Protein AF-0000000077538159 (afdb_homodimer)

Secondary structure (DSSP, 8-state):
-----B-EEEEEETTTTEEEEEEE-TTSBEEEEE-S-S-GGG-PPPEEEE-EETTEE-B--TTS--EEEEEEE-TTT-SEEEEEEEE-SSSSBEEEEEEETTS-EEE-HHHHTS--B--TTB-EEEEEEEEEESS-SSSPEEEEEEEEEEEEETTEEEEEEEETTSSS---EEE--TT-/-----B-EEEEEETTTTEEEEEEE-TTSBEEEEE-S-S-GGG-PPPEEEE-EETTEE-B--TTS--EEEEEEE-TTT-SEEEEEEEE-SSSSBEEEEEEETTS-EEE-HHHHTS--B--TTB-EEEEEEEEEESS-SSSPEEEEEEEEEEEEETTEEEEEEEETTSSS---EEE--TT-

pLDDT: mean 93.85, std 8.18, range [36.09, 98.94]

Foldseek 3Di:
DPQQDWEWEWEAAPPQQKIKIWTQDSQQWIKIWMFNHVDCVVVTGTDIDAADDPNHTAGAARLASYKEKYWDQQPPPRWIKIKMWGAHHPAQFIWIWIDTHPDHIDGPVVRRVDGHGADSPKHKYKYKDWDFDDDDPVDTDTWIKIKMWIHNDPPFIKIWMFTSPDPDTDIDIDTRPVD/DPQQDWEWEWEAADPQQKIKIWTQDSQQWIKIWMFNHVDCVVVTGTDIGAADDPNHTAGAARLASYKEKYWDQQPPPRWIKIKMWGAHHPAQFIWIWIDTHPDHIDGPVVRRVDGHGADSPKHKYKYKDWDFDDDDPVDTDTWIKIKMWIHNDPPFIKIWMFTSPDPDTDIDIDTRPVD

Sequence (358 aa):
MTDTLQDVTAVVTEVSNQDIVFHVTRDFKISYWSSKTSDETQGEQYNSENLKINGNPVIVNSKLPILAAVAYKNPNTKEDEVRVYYVGEKSLTLREIRRTGKGKWYDGQVFNQQSYDIAENSGLTANVVAVNKGSCEDNPRKEWQLKVYYQRKADILNVVYNVLNQSGENWSTRYGVNEMTDTLQDVTAVVTEVSNQDIVFHVTRDFKISYWSSKTSDETQGEQYNSENLKINGNPVIVNSKLPILAAVAYKNPNTKEDEVRVYYVGEKSLTLREIRRTGKGKWYDGQVFNQQSYDIAENSGLTANVVAVNKGSCEDNPRKEWQLKVYYQRKADILNVVYNVLNQSGENWSTRYGVNE

Organism: Fusarium solani (NCBI:txid169388)

Solvent-accessible surface area (backbone atoms only — not comparable to full-atom values): 18682 Å² total; per-residue (Å²): 125,84,67,62,58,26,25,38,30,58,36,53,32,68,72,75,35,24,32,37,38,36,30,32,42,91,84,31,29,43,29,32,34,31,35,80,49,59,51,69,91,72,67,66,55,27,45,78,46,74,44,41,47,93,83,35,75,43,55,36,11,82,83,45,46,49,47,23,41,38,43,39,59,35,87,86,80,66,36,26,35,36,41,38,37,33,26,31,52,88,42,61,28,49,35,40,35,32,28,53,58,92,56,68,48,41,72,30,62,75,65,48,72,47,85,49,62,44,31,78,26,43,25,46,25,43,46,73,43,79,28,81,36,78,86,49,84,90,66,49,46,76,40,40,35,39,37,39,39,35,18,64,40,90,97,32,44,27,39,38,34,31,53,66,80,46,87,66,90,61,77,45,78,44,76,42,35,60,105,126,83,68,61,58,27,25,34,32,60,36,53,31,67,73,74,36,24,31,38,38,36,31,29,43,92,84,31,29,41,28,33,34,33,35,80,49,58,49,70,90,72,66,67,56,26,46,80,46,73,44,42,47,93,85,35,74,42,52,37,12,81,83,46,46,48,47,23,41,40,44,40,61,35,88,84,80,65,36,28,34,37,40,38,37,35,26,32,52,89,42,62,29,49,36,38,36,30,28,53,58,90,55,68,47,41,73,29,60,73,66,49,72,46,86,48,59,44,31,80,25,44,24,45,26,42,45,73,44,79,29,80,35,77,87,49,84,88,66,47,47,75,41,39,36,39,38,38,39,37,18,62,42,90,96,33,42,27,40,38,33,30,54,66,78,45,86,66,89,60,77,45,76,44,74,43,36,58,106

Structure (mmCIF, N/CA/C/O backbone):
data_AF-0000000077538159-model_v1
#
loop_
_entity.id
_entity.type
_entity.pdbx_description
1 polymer 'Fucose-specific lectin'
#
loop_
_atom_site.group_PDB
_atom_site.id
_atom_site.type_symbol
_atom_site.label_atom_id
_atom_site.label_alt_id
_atom_site.label_comp_id
_atom_site.label_asym_id
_atom_site.label_entity_id
_atom_site.label_seq_id
_atom_site.pdbx_PDB_ins_code
_atom_site.Cartn_x
_atom_site.Cartn_y
_atom_site.Cartn_z
_atom_site.occupancy
_atom_site.B_iso_or_equiv
_atom_site.auth_seq_id
_atom_site.auth_comp_id
_atom_site.auth_asym_id
_atom_site.auth_atom_id
_atom_site.pdbx_PDB_model_num
ATOM 1 N N . MET A 1 1 ? 9.383 -26.469 -6.133 1 36.09 1 MET A N 1
ATOM 2 C CA . MET A 1 1 ? 8.156 -25.969 -5.523 1 36.09 1 MET A CA 1
ATOM 3 C C . MET A 1 1 ? 8.094 -24.453 -5.609 1 36.09 1 MET A C 1
ATOM 5 O O . MET A 1 1 ? 9.07 -23.766 -5.312 1 36.09 1 MET A O 1
ATOM 9 N N . THR A 1 2 ? 7.367 -23.844 -6.469 1 48.94 2 THR A N 1
ATOM 10 C CA . THR A 1 2 ? 7.367 -22.406 -6.734 1 48.94 2 THR A CA 1
ATOM 11 C C . THR A 1 2 ? 7.18 -21.609 -5.445 1 48.94 2 THR A C 1
ATOM 13 O O . THR A 1 2 ? 6.289 -21.922 -4.648 1 48.94 2 THR A O 1
ATOM 16 N N . ASP A 1 3 ? 8.242 -21.047 -4.91 1 73.38 3 ASP A N 1
ATOM 17 C CA . ASP A 1 3 ? 8.258 -20.375 -3.611 1 73.38 3 ASP A CA 1
ATOM 18 C C . ASP A 1 3 ? 7.074 -19.422 -3.465 1 73.38 3 ASP A C 1
ATOM 20 O O . ASP A 1 3 ? 6.738 -18.688 -4.395 1 73.38 3 ASP A O 1
ATOM 24 N N . THR A 1 4 ? 6.191 -19.766 -2.539 1 83.38 4 THR A N 1
ATOM 25 C CA . THR A 1 4 ? 5.008 -19.016 -2.133 1 83.38 4 THR A CA 1
ATOM 26 C C . THR A 1 4 ? 5.336 -17.531 -1.984 1 83.38 4 THR A C 1
ATOM 28 O O . THR A 1 4 ? 6.34 -17.172 -1.365 1 83.38 4 THR A O 1
ATOM 31 N N . LEU A 1 5 ? 4.523 -16.75 -2.713 1 90.56 5 LEU A N 1
ATOM 32 C CA . LEU A 1 5 ? 4.676 -15.312 -2.549 1 90.56 5 LEU A CA 1
ATOM 33 C C . LEU A 1 5 ? 4.547 -14.914 -1.081 1 90.56 5 LEU A C 1
ATOM 35 O O . LEU A 1 5 ? 3.594 -15.32 -0.407 1 90.56 5 LEU A O 1
ATOM 39 N N . GLN A 1 6 ? 5.527 -14.211 -0.57 1 94.81 6 GLN A N 1
ATOM 40 C CA . GLN A 1 6 ? 5.449 -13.586 0.745 1 94.81 6 GLN A CA 1
ATOM 41 C C . GLN A 1 6 ? 5.09 -12.102 0.63 1 94.81 6 GLN A C 1
ATOM 43 O O . GLN A 1 6 ? 5.938 -11.234 0.84 1 94.81 6 GLN A O 1
ATOM 48 N N . ASP A 1 7 ? 3.84 -11.859 0.375 1 98 7 ASP A N 1
ATOM 49 C CA . ASP A 1 7 ? 3.352 -10.492 0.199 1 98 7 ASP A CA 1
ATOM 50 C C . ASP A 1 7 ? 3.627 -9.648 1.44 1 98 7 ASP A C 1
ATOM 52 O O . ASP A 1 7 ? 3.689 -10.172 2.555 1 98 7 ASP A O 1
ATOM 56 N N . VAL A 1 8 ? 3.838 -8.32 1.215 1 98.56 8 VAL A N 1
ATOM 57 C CA . VAL A 1 8 ? 4.078 -7.406 2.324 1 98.56 8 VAL A CA 1
ATOM 58 C C . VAL A 1 8 ? 3.254 -6.133 2.129 1 98.56 8 VAL A C 1
ATOM 60 O O . VAL A 1 8 ? 2.982 -5.73 0.995 1 98.56 8 VAL A O 1
ATOM 63 N N . THR A 1 9 ? 2.877 -5.539 3.193 1 98.69 9 THR A N 1
ATOM 64 C CA . THR A 1 9 ? 2.285 -4.207 3.232 1 98.69 9 THR A CA 1
ATOM 65 C C . THR A 1 9 ? 2.689 -3.473 4.508 1 98.69 9 THR A C 1
ATOM 67 O O . THR A 1 9 ? 2.791 -4.082 5.574 1 98.69 9 THR A O 1
ATOM 70 N N . ALA A 1 10 ? 2.936 -2.201 4.363 1 98.5 10 ALA A N 1
ATOM 71 C CA . ALA A 1 10 ? 3.439 -1.428 5.496 1 98.5 10 ALA A CA 1
ATOM 72 C C . ALA A 1 10 ? 2.48 -0.296 5.859 1 98.5 10 ALA A C 1
ATOM 74 O O . ALA A 1 10 ? 1.902 0.341 4.973 1 98.5 10 ALA A O 1
ATOM 75 N N . VAL A 1 11 ? 2.398 -0.047 7.121 1 98.12 11 VAL A N 1
ATOM 76 C CA . VAL A 1 11 ? 1.656 1.104 7.621 1 98.12 11 VAL A CA 1
ATOM 77 C C . VAL A 1 11 ? 2.469 1.811 8.703 1 98.12 11 VAL A C 1
ATOM 79 O O . VAL A 1 11 ? 3.422 1.242 9.242 1 98.12 11 VAL A O 1
ATOM 82 N N . VAL A 1 12 ? 2.094 3.023 8.969 1 96.19 12 VAL A N 1
ATOM 83 C CA . VAL A 1 12 ? 2.643 3.777 10.086 1 96.19 12 VAL A CA 1
ATOM 84 C C . VAL A 1 12 ? 1.511 4.246 11 1 96.19 12 VAL A C 1
ATOM 86 O O . VAL A 1 12 ? 0.532 4.832 10.531 1 96.19 12 VAL A O 1
ATOM 89 N N . THR A 1 13 ? 1.613 3.936 12.266 1 95.38 13 THR A N 1
ATOM 90 C CA . THR A 1 13 ? 0.63 4.414 13.234 1 95.38 13 THR A CA 1
ATOM 91 C C . THR A 1 13 ? 0.938 5.848 13.656 1 95.38 13 THR A C 1
ATOM 93 O O . THR A 1 13 ? 2.043 6.141 14.109 1 95.38 13 THR A O 1
ATOM 96 N N . GLU A 1 14 ? 0 6.68 13.555 1 90.69 14 GLU A N 1
ATOM 97 C CA . GLU A 1 14 ? 0.216 8.109 13.758 1 90.69 14 GLU A CA 1
ATOM 98 C C . GLU A 1 14 ? 0.491 8.422 15.227 1 90.69 14 GLU A C 1
ATOM 100 O O . GLU A 1 14 ? 1.348 9.258 15.539 1 90.69 14 GLU A O 1
ATOM 105 N N . VAL A 1 15 ? -0.266 7.793 16.031 1 91.12 15 VAL A N 1
ATOM 106 C CA . VAL A 1 15 ? -0.195 8.117 17.453 1 91.12 15 VAL A CA 1
ATOM 107 C C . VAL A 1 15 ? 1.047 7.477 18.062 1 91.12 15 VAL A C 1
ATOM 109 O O . VAL A 1 15 ? 1.854 8.164 18.703 1 91.12 15 VAL A O 1
ATOM 112 N N . SER A 1 16 ? 1.283 6.262 17.844 1 91.75 16 SER A N 1
ATOM 113 C CA . SER A 1 16 ? 2.402 5.535 18.422 1 91.75 16 SER A CA 1
ATOM 114 C C . SER A 1 16 ? 3.676 5.723 17.609 1 91.75 16 SER A C 1
ATOM 116 O O . SER A 1 16 ? 4.77 5.387 18.062 1 91.75 16 SER A O 1
ATOM 118 N N . ASN A 1 17 ? 3.531 6.266 16.422 1 90.19 17 ASN A N 1
ATOM 119 C CA . ASN A 1 17 ? 4.66 6.496 15.523 1 90.19 17 ASN A CA 1
ATOM 120 C C . ASN A 1 17 ? 5.484 5.227 15.328 1 90.19 17 ASN A C 1
ATOM 122 O O . ASN A 1 17 ? 6.707 5.246 15.484 1 90.19 17 ASN A O 1
ATOM 126 N N . GLN A 1 18 ? 4.824 4.188 15.031 1 93.19 18 GLN A N 1
ATOM 127 C CA . GLN A 1 18 ? 5.395 2.865 14.797 1 93.19 18 GLN A CA 1
ATOM 128 C C . GLN A 1 18 ? 5.16 2.414 13.359 1 93.19 18 GLN A C 1
ATOM 130 O O . GLN A 1 18 ? 4.074 2.613 12.812 1 93.19 18 GLN A O 1
ATOM 135 N N . ASP A 1 19 ? 6.277 1.87 12.766 1 96.31 19 ASP A N 1
ATOM 136 C CA . ASP A 1 19 ? 6.082 1.15 11.508 1 96.31 19 ASP A CA 1
ATOM 137 C C . ASP A 1 19 ? 5.617 -0.282 11.766 1 96.31 19 ASP A C 1
ATOM 139 O O . ASP A 1 19 ? 6.156 -0.969 12.633 1 96.31 19 ASP A O 1
ATOM 143 N N . ILE A 1 20 ? 4.676 -0.728 11.07 1 98.06 20 ILE A N 1
ATOM 144 C CA . ILE A 1 20 ? 4.25 -2.123 11.047 1 98.06 20 ILE A CA 1
ATOM 145 C C . ILE A 1 20 ? 4.277 -2.648 9.609 1 98.06 20 ILE A C 1
ATOM 147 O O . ILE A 1 20 ? 3.662 -2.062 8.719 1 98.06 20 ILE A O 1
ATOM 151 N N . VAL A 1 21 ? 5.039 -3.664 9.391 1 98.62 21 VAL A N 1
ATOM 152 C CA . VAL A 1 21 ? 5.102 -4.328 8.094 1 98.62 21 VAL A CA 1
ATOM 153 C C . VAL A 1 21 ? 4.48 -5.719 8.195 1 98.62 21 VAL A C 1
ATOM 155 O O . VAL A 1 21 ? 5.086 -6.637 8.75 1 98.62 21 VAL A O 1
ATOM 158 N N . PHE A 1 22 ? 3.307 -5.887 7.652 1 98.81 22 PHE A N 1
ATOM 159 C CA . PHE A 1 22 ? 2.629 -7.176 7.625 1 98.81 22 PHE A CA 1
ATOM 160 C C . PHE A 1 22 ? 3.158 -8.047 6.492 1 98.81 22 PHE A C 1
ATOM 162 O O . PHE A 1 22 ? 3.51 -7.535 5.426 1 98.81 22 PHE A O 1
ATOM 169 N N . HIS A 1 23 ? 3.217 -9.32 6.73 1 98.44 23 HIS A N 1
ATOM 170 C CA . HIS A 1 23 ? 3.662 -10.219 5.668 1 98.44 23 HIS A CA 1
ATOM 171 C C . HIS A 1 23 ? 2.992 -11.586 5.789 1 98.44 23 HIS A C 1
ATOM 173 O O . HIS A 1 23 ? 2.52 -11.961 6.863 1 98.44 23 HIS A O 1
ATOM 179 N N . VAL A 1 24 ? 2.881 -12.273 4.691 1 98.25 24 VAL A N 1
ATOM 180 C CA . VAL A 1 24 ? 2.428 -13.664 4.645 1 98.25 24 VAL A CA 1
ATOM 181 C C . VAL A 1 24 ? 3.625 -14.602 4.781 1 98.25 24 VAL A C 1
ATOM 183 O O . VAL A 1 24 ? 4.59 -14.5 4.016 1 98.25 24 VAL A O 1
ATOM 186 N N . THR A 1 25 ? 3.553 -15.461 5.734 1 96.5 25 THR A N 1
ATOM 187 C CA . THR A 1 25 ? 4.641 -16.406 5.953 1 96.5 25 THR A CA 1
ATOM 188 C C . THR A 1 25 ? 4.555 -17.562 4.961 1 96.5 25 THR A C 1
ATOM 190 O O . THR A 1 25 ? 3.584 -17.672 4.203 1 96.5 25 THR A O 1
ATOM 193 N N . ARG A 1 26 ? 5.52 -18.422 4.926 1 93.69 26 ARG A N 1
ATOM 194 C CA . ARG A 1 26 ? 5.578 -19.562 4.02 1 93.69 26 ARG A CA 1
ATOM 195 C C . ARG A 1 26 ? 4.422 -20.516 4.27 1 93.69 26 ARG A C 1
ATOM 197 O O . ARG A 1 26 ? 3.994 -21.234 3.361 1 93.69 26 ARG A O 1
ATOM 204 N N . ASP A 1 27 ? 3.996 -20.531 5.488 1 95.12 27 ASP A N 1
ATOM 205 C CA . ASP A 1 27 ? 2.893 -21.406 5.855 1 95.12 27 ASP A CA 1
ATOM 206 C C . ASP A 1 27 ? 1.555 -20.688 5.773 1 95.12 27 ASP A C 1
ATOM 208 O O . ASP A 1 27 ? 0.587 -21.078 6.43 1 95.12 27 ASP A O 1
ATOM 212 N N . PHE A 1 28 ? 1.493 -19.562 5.074 1 97.25 28 PHE A N 1
ATOM 213 C CA . PHE A 1 28 ? 0.291 -18.828 4.707 1 97.25 28 PHE A CA 1
ATOM 214 C C . PHE A 1 28 ? -0.351 -18.188 5.938 1 97.25 28 PHE A C 1
ATOM 216 O O . PHE A 1 28 ? -1.574 -18.047 6 1 97.25 28 PHE A O 1
ATOM 223 N N . LYS A 1 29 ? 0.471 -17.859 6.898 1 98.06 29 LYS A N 1
ATOM 224 C CA . LYS A 1 29 ? -0.001 -17.109 8.055 1 98.06 29 LYS A CA 1
ATOM 225 C C . LYS A 1 29 ? 0.318 -15.625 7.906 1 98.06 29 LYS A C 1
ATOM 227 O O . LYS A 1 29 ? 1.271 -15.258 7.219 1 98.06 29 LYS A O 1
ATOM 232 N N . ILE A 1 30 ? -0.538 -14.805 8.516 1 98.69 30 ILE A N 1
ATOM 233 C CA . ILE A 1 30 ? -0.199 -13.391 8.602 1 98.69 30 ILE A CA 1
ATOM 234 C C . ILE A 1 30 ? 0.7 -13.148 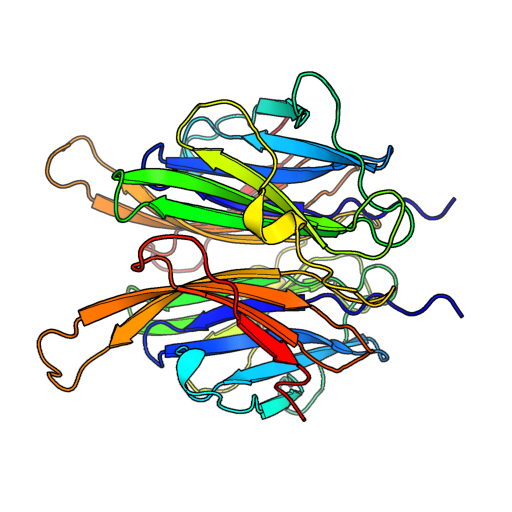9.812 1 98.69 30 ILE A C 1
ATOM 236 O O . ILE A 1 30 ? 0.389 -13.586 10.922 1 98.69 30 ILE A O 1
ATOM 240 N N . SER A 1 31 ? 1.784 -12.555 9.617 1 98.44 31 SER A N 1
ATOM 241 C CA . SER A 1 31 ? 2.697 -12.047 10.633 1 98.44 31 SER A CA 1
ATOM 242 C C . SER A 1 31 ? 3.059 -10.586 10.375 1 98.44 31 SER A C 1
ATOM 244 O O . SER A 1 31 ? 2.648 -10.008 9.367 1 98.44 31 SER A O 1
ATOM 246 N N . TYR A 1 32 ? 3.699 -9.984 11.398 1 98.38 32 TYR A N 1
ATOM 247 C CA . TYR A 1 32 ? 4.141 -8.617 11.148 1 98.38 32 TYR A CA 1
ATOM 248 C C . TYR A 1 32 ? 5.434 -8.32 11.891 1 98.38 32 TYR A C 1
ATOM 250 O O . TYR A 1 32 ? 5.742 -8.961 12.898 1 98.38 32 TYR A O 1
ATOM 258 N N . TRP A 1 33 ? 6.195 -7.461 11.289 1 98.12 33 TRP A N 1
ATOM 259 C CA . TRP A 1 33 ? 7.363 -6.824 11.891 1 98.12 33 TRP A CA 1
ATOM 260 C C . TRP A 1 33 ? 7.043 -5.395 12.32 1 98.12 33 TRP A C 1
ATOM 262 O O . TRP A 1 33 ? 6.398 -4.648 11.578 1 98.12 33 TRP A O 1
ATOM 272 N N . SER A 1 34 ? 7.395 -5.047 13.484 1 96.88 34 SER A N 1
ATOM 273 C CA . SER A 1 34 ? 7.074 -3.705 13.961 1 96.88 34 SER A CA 1
ATOM 274 C C . SER A 1 34 ? 8.297 -3.027 14.57 1 96.88 34 SER A C 1
ATOM 276 O O . SER A 1 34 ? 9.102 -3.676 15.242 1 96.88 34 SER A O 1
ATOM 278 N N . SER A 1 35 ? 8.422 -1.771 14.273 1 95.5 35 SER A N 1
ATOM 279 C CA . SER A 1 35 ? 9.516 -0.974 14.82 1 95.5 35 SER A CA 1
ATOM 280 C C . SER A 1 35 ? 9.109 -0.325 16.141 1 95.5 35 SER A C 1
ATOM 282 O O . SER A 1 35 ? 7.922 -0.266 16.469 1 95.5 35 SER A O 1
ATOM 284 N N . LYS A 1 36 ? 10.117 0.158 16.906 1 92.19 36 LYS A N 1
ATOM 285 C CA . LYS A 1 36 ? 9.852 0.94 18.109 1 92.19 36 LYS A CA 1
ATOM 286 C C . LYS A 1 36 ? 9.57 2.4 17.766 1 92.19 36 LYS A C 1
ATOM 288 O O . LYS A 1 36 ? 8.844 3.088 18.484 1 92.19 36 LYS A O 1
ATOM 293 N N . THR A 1 37 ? 10.18 2.889 16.688 1 92.44 37 THR A N 1
ATOM 294 C CA . THR A 1 37 ? 10 4.234 16.156 1 92.44 37 THR A CA 1
ATOM 295 C C . THR A 1 37 ? 9.953 4.215 14.625 1 92.44 37 THR A C 1
ATOM 297 O O . THR A 1 37 ? 10.57 3.359 13.992 1 92.44 37 THR A O 1
ATOM 300 N N . SER A 1 38 ? 9.258 5.191 14.07 1 93.06 38 SER A N 1
ATOM 301 C CA . SER A 1 38 ? 9.18 5.25 12.609 1 93.06 38 SER A CA 1
ATOM 302 C C . SER A 1 38 ? 10.414 5.914 12.016 1 93.06 38 SER A C 1
ATOM 304 O O . SER A 1 38 ? 10.586 5.945 10.797 1 93.06 38 SER A O 1
ATOM 306 N N . ASP A 1 39 ? 11.312 6.406 12.852 1 93.56 39 ASP A N 1
ATOM 307 C CA . ASP A 1 39 ? 12.547 7.035 12.398 1 93.56 39 ASP A CA 1
ATOM 308 C C . ASP A 1 39 ? 13.594 5.984 12.031 1 93.56 39 ASP A C 1
ATOM 310 O O . ASP A 1 39 ? 14.281 5.461 12.906 1 93.56 39 ASP A O 1
ATOM 314 N N . GLU A 1 40 ? 13.766 5.801 10.75 1 94.88 40 GLU A N 1
ATOM 315 C CA . GLU A 1 40 ? 14.68 4.762 10.281 1 94.88 40 GLU A CA 1
ATOM 316 C C . GLU A 1 40 ? 16.125 5.113 10.609 1 94.88 40 GLU A C 1
ATOM 318 O O . GLU A 1 40 ? 17 4.238 10.633 1 94.88 40 GLU A O 1
ATOM 323 N N . THR A 1 41 ? 16.453 6.359 10.75 1 92.62 41 THR A N 1
ATOM 324 C CA . THR A 1 41 ? 17.828 6.777 11.016 1 92.62 41 THR A CA 1
ATOM 325 C C . THR A 1 41 ? 18.281 6.285 12.391 1 92.62 41 THR A C 1
ATOM 327 O O . THR A 1 41 ? 19.484 6.27 12.68 1 92.62 41 THR A O 1
ATOM 330 N N . GLN A 1 42 ? 17.375 5.867 13.195 1 92.25 42 GLN A N 1
ATOM 331 C CA . GLN A 1 42 ? 17.719 5.383 14.531 1 92.25 42 GLN A CA 1
ATOM 332 C C . GLN A 1 42 ? 18.219 3.945 14.484 1 92.25 42 GLN A C 1
ATOM 334 O O . GLN A 1 42 ? 18.859 3.473 15.43 1 92.25 42 GLN A O 1
ATOM 339 N N . GLY A 1 43 ? 17.875 3.201 13.461 1 90.75 43 GLY A N 1
ATOM 340 C CA . GLY A 1 43 ? 18.438 1.878 13.234 1 90.75 43 GLY A CA 1
ATOM 341 C C . GLY A 1 43 ? 17.875 0.827 14.172 1 90.75 43 GLY A C 1
ATOM 342 O O . GLY A 1 43 ? 18.594 -0.11 14.555 1 90.75 43 GLY A O 1
ATOM 343 N N . GLU A 1 44 ? 16.688 1 14.539 1 91.88 44 GLU A N 1
ATOM 344 C CA . GLU A 1 44 ? 16.078 0.037 15.453 1 91.88 44 GLU A CA 1
ATOM 345 C C . GLU A 1 44 ? 15.68 -1.242 14.734 1 91.88 44 GLU A C 1
ATOM 347 O O . GLU A 1 44 ? 15.195 -1.192 13.602 1 91.88 44 GLU A O 1
ATOM 352 N N . GLN A 1 45 ? 15.836 -2.32 15.445 1 95.19 45 GLN A N 1
ATOM 353 C CA . GLN A 1 45 ? 15.398 -3.604 14.906 1 95.19 45 GLN A CA 1
ATOM 354 C C . GLN A 1 45 ? 13.883 -3.742 14.977 1 95.19 45 GLN A C 1
ATOM 356 O O . GLN A 1 45 ? 13.25 -3.264 15.922 1 95.19 45 GLN A O 1
ATOM 361 N N . TYR A 1 46 ? 13.422 -4.367 13.992 1 97.75 46 TYR A N 1
ATOM 362 C CA . TYR A 1 46 ? 12 -4.68 14 1 97.75 46 TYR A CA 1
ATOM 363 C C . TYR A 1 46 ? 11.727 -5.961 14.781 1 97.75 46 TYR A C 1
ATOM 365 O O . TYR A 1 46 ? 12.453 -6.945 14.648 1 97.75 46 TYR A O 1
ATOM 373 N N . ASN A 1 47 ? 10.711 -5.871 15.602 1 96.88 47 ASN A N 1
ATOM 374 C CA . ASN A 1 47 ? 10.234 -7.07 16.281 1 96.88 47 ASN A CA 1
ATOM 375 C C . ASN A 1 47 ? 9.32 -7.902 15.391 1 96.88 47 ASN A C 1
ATOM 377 O O . ASN A 1 47 ? 8.555 -7.352 14.594 1 96.88 47 ASN A O 1
ATOM 381 N N . SER A 1 48 ? 9.414 -9.164 15.562 1 96.5 48 SER A N 1
ATOM 382 C CA . SER A 1 48 ? 8.562 -10.086 14.812 1 96.5 48 SER A CA 1
ATOM 383 C C . SER A 1 48 ? 7.438 -10.633 15.68 1 96.5 48 SER A C 1
ATOM 385 O O . SER A 1 48 ? 7.672 -11.062 16.812 1 96.5 48 SER A O 1
ATOM 387 N N . GLU A 1 49 ? 6.258 -10.586 15.172 1 96.25 49 GLU A N 1
ATOM 388 C CA . GLU A 1 49 ? 5.094 -11.125 15.867 1 96.25 49 GLU A CA 1
ATOM 389 C C . GLU A 1 49 ? 4.152 -11.836 14.898 1 96.25 49 GLU A C 1
ATOM 391 O O . GLU A 1 49 ? 4.023 -11.43 13.742 1 96.25 49 GLU A O 1
ATOM 396 N N . ASN A 1 50 ? 3.508 -12.883 15.375 1 96.56 50 ASN A N 1
ATOM 397 C CA . ASN A 1 50 ? 2.422 -13.5 14.625 1 96.56 50 ASN A CA 1
ATOM 398 C C . ASN A 1 50 ? 1.087 -12.82 14.898 1 96.56 50 ASN A C 1
ATOM 400 O O . ASN A 1 50 ? 0.771 -12.508 16.047 1 96.56 50 ASN A O 1
ATOM 404 N N . LEU A 1 51 ? 0.406 -12.562 13.891 1 98.5 51 LEU A N 1
ATOM 405 C CA . LEU A 1 51 ? -0.934 -12.023 14.094 1 98.5 51 LEU A CA 1
ATOM 406 C C . LEU A 1 51 ? -1.911 -13.125 14.484 1 98.5 51 LEU A C 1
ATOM 408 O O . LEU A 1 51 ? -2.102 -14.086 13.742 1 98.5 51 LEU A O 1
ATOM 412 N N . LYS A 1 52 ? -2.521 -12.938 15.688 1 98.25 52 LYS A N 1
ATOM 413 C CA . LYS A 1 52 ? -3.441 -13.945 16.203 1 98.25 52 LYS A CA 1
ATOM 414 C C . LYS A 1 52 ? -4.758 -13.312 16.641 1 98.25 52 LYS A C 1
ATOM 416 O O . LYS A 1 52 ? -4.773 -12.195 17.172 1 98.25 52 LYS A O 1
ATOM 421 N N . ILE A 1 53 ? -5.762 -14.023 16.391 1 97.94 53 ILE A N 1
ATOM 422 C CA . ILE A 1 53 ? -7.074 -13.695 16.953 1 97.94 53 ILE A CA 1
ATOM 423 C C . ILE A 1 53 ? -7.488 -14.766 17.953 1 97.94 53 ILE A C 1
ATOM 425 O O . ILE A 1 53 ? -7.594 -15.945 17.609 1 97.94 53 ILE A O 1
ATOM 429 N N . ASN A 1 54 ? -7.762 -14.312 19.141 1 96 54 ASN A N 1
ATOM 430 C CA . ASN A 1 54 ? -8.102 -15.227 20.234 1 96 54 ASN A CA 1
ATOM 431 C C . ASN A 1 54 ? -7.125 -16.391 20.297 1 96 54 ASN A C 1
ATOM 433 O O . ASN A 1 54 ? -7.539 -17.562 20.375 1 96 54 ASN A O 1
ATOM 437 N N . GLY A 1 55 ? -5.852 -16.109 20.078 1 95.88 55 GLY A N 1
ATOM 438 C CA . GLY A 1 55 ? -4.797 -17.094 20.234 1 95.88 55 GLY A CA 1
ATOM 439 C C . GLY A 1 55 ? -4.562 -17.922 18.984 1 95.88 55 GLY A C 1
ATOM 440 O O . GLY A 1 55 ? -3.609 -18.703 18.922 1 95.88 55 GLY A O 1
ATOM 441 N N . ASN A 1 56 ? -5.332 -17.766 18 1 98 56 ASN A N 1
ATOM 442 C CA . ASN A 1 56 ? -5.215 -18.562 16.781 1 98 56 ASN A CA 1
ATOM 443 C C . ASN A 1 56 ? -4.586 -17.75 15.641 1 98 56 ASN A C 1
ATOM 445 O O . ASN A 1 56 ? -4.957 -16.609 15.414 1 98 56 ASN A O 1
ATOM 449 N N . PRO A 1 57 ? -3.66 -18.406 14.984 1 98.19 57 PRO A N 1
ATOM 450 C CA . PRO A 1 57 ? -3.094 -17.703 13.828 1 98.19 57 PRO A CA 1
ATOM 451 C C . PRO A 1 57 ? -4.129 -17.438 12.742 1 98.19 57 PRO A C 1
ATOM 453 O O . PRO A 1 57 ? -5.109 -18.172 12.617 1 98.19 57 PRO A O 1
ATOM 456 N N . VAL A 1 58 ? -3.92 -16.438 11.992 1 98.62 58 VAL A N 1
ATOM 457 C CA . VAL A 1 58 ? -4.758 -16.125 10.836 1 98.62 58 VAL A CA 1
ATOM 458 C C . VAL A 1 58 ? -4.117 -16.672 9.57 1 98.62 58 VAL A C 1
ATOM 460 O O . VAL A 1 58 ? -2.982 -16.328 9.234 1 98.62 58 VAL A O 1
ATOM 463 N N . ILE A 1 59 ? -4.824 -17.5 8.867 1 98.38 59 ILE A N 1
ATOM 464 C CA . ILE A 1 59 ? -4.316 -18.156 7.672 1 98.38 59 ILE A CA 1
ATOM 465 C C . ILE A 1 59 ? -4.965 -17.547 6.43 1 98.38 59 ILE A C 1
ATOM 467 O O . ILE A 1 59 ? -6.188 -17.391 6.383 1 98.38 59 ILE A O 1
ATOM 471 N N . VAL A 1 60 ? -4.184 -17.188 5.441 1 98.38 60 VAL A N 1
ATOM 472 C CA . VAL A 1 60 ? -4.68 -16.609 4.199 1 98.38 60 VAL A CA 1
ATOM 473 C C . VAL A 1 60 ? -4.906 -17.719 3.17 1 98.38 60 VAL A C 1
ATOM 475 O O . VAL A 1 60 ? -4.555 -18.875 3.404 1 98.38 60 VAL A O 1
ATOM 478 N N . ASN A 1 61 ? -5.539 -17.328 2.074 1 98.12 61 ASN A N 1
ATOM 479 C CA . ASN A 1 61 ? -5.785 -18.266 0.985 1 98.12 61 ASN A CA 1
ATOM 480 C C . ASN A 1 61 ? -4.484 -18.703 0.311 1 98.12 61 ASN A C 1
ATOM 482 O O . ASN A 1 61 ? -3.693 -17.859 -0.113 1 98.12 61 ASN A O 1
ATOM 486 N N . SER A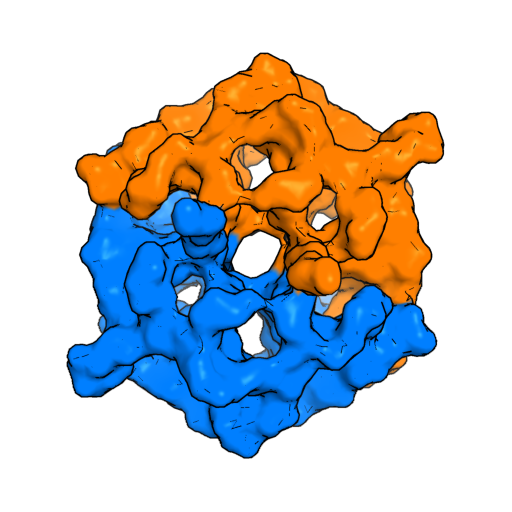 1 62 ? -4.262 -19.938 0.16 1 95.88 62 SER A N 1
ATOM 487 C CA . SER A 1 62 ? -3 -20.438 -0.378 1 95.88 62 SER A CA 1
ATOM 488 C C . SER A 1 62 ? -2.896 -20.172 -1.878 1 95.88 62 SER A C 1
ATOM 490 O O . SER A 1 62 ? -1.795 -20.109 -2.428 1 95.88 62 SER A O 1
ATOM 492 N N . LYS A 1 63 ? -4 -19.984 -2.527 1 94 63 LYS A N 1
ATOM 493 C CA . LYS A 1 63 ? -3.996 -19.734 -3.965 1 94 63 LYS A CA 1
ATOM 494 C C . LYS A 1 63 ? -3.754 -18.266 -4.262 1 94 63 LYS A C 1
ATOM 496 O O . LYS A 1 63 ? -3.334 -17.906 -5.367 1 94 63 LYS A O 1
ATOM 501 N N . LEU A 1 64 ? -4.109 -17.422 -3.33 1 96.81 64 LEU A N 1
ATOM 502 C CA . LEU A 1 64 ? -3.955 -15.969 -3.459 1 96.81 64 LEU A CA 1
ATOM 503 C C . LEU A 1 64 ? -3.541 -15.352 -2.129 1 96.81 64 LEU A C 1
ATOM 505 O O . LEU A 1 64 ? -4.348 -14.68 -1.475 1 96.81 64 LEU A O 1
ATOM 509 N N . PRO A 1 65 ? -2.266 -15.531 -1.727 1 97.56 65 PRO A N 1
ATOM 510 C CA . PRO A 1 65 ? -1.8 -15.125 -0.4 1 97.56 65 PRO A CA 1
ATOM 511 C C . PRO A 1 65 ? -1.383 -13.656 -0.35 1 97.56 65 PRO A C 1
ATOM 513 O O . PRO A 1 65 ? -0.221 -13.352 -0.069 1 97.56 65 PRO A O 1
ATOM 516 N N . ILE A 1 66 ? -2.342 -12.719 -0.49 1 98.25 66 ILE A N 1
ATOM 517 C CA . ILE A 1 66 ? -2.059 -11.289 -0.543 1 98.25 66 ILE A CA 1
ATOM 518 C C . ILE A 1 66 ? -2.789 -10.578 0.592 1 98.25 66 ILE A C 1
ATOM 520 O O . ILE A 1 66 ? -3.721 -11.125 1.183 1 98.25 66 ILE A O 1
ATOM 524 N N . LEU A 1 67 ? -2.318 -9.43 0.941 1 98.5 67 LEU A N 1
ATOM 525 C CA . LEU A 1 67 ? -2.943 -8.648 2.004 1 98.5 67 LEU A CA 1
ATOM 526 C C . LEU A 1 67 ? -2.752 -7.156 1.764 1 98.5 67 LEU A C 1
ATOM 528 O O . LEU A 1 67 ? -1.933 -6.758 0.935 1 98.5 67 LEU A O 1
ATOM 532 N N . ALA A 1 68 ? -3.51 -6.336 2.295 1 98.88 68 ALA A N 1
ATOM 533 C CA . ALA A 1 68 ? -3.447 -4.879 2.355 1 98.88 68 ALA A CA 1
ATOM 534 C C . ALA A 1 68 ? -3.684 -4.379 3.777 1 98.88 68 ALA A C 1
ATOM 536 O O . ALA A 1 68 ? -4.266 -5.086 4.602 1 98.88 68 ALA A O 1
ATOM 537 N N . ALA A 1 69 ? -3.217 -3.229 4.102 1 98.88 69 ALA A N 1
ATOM 538 C CA . ALA A 1 69 ? -3.412 -2.682 5.441 1 98.88 69 ALA A CA 1
ATOM 539 C C . ALA A 1 69 ? -3.486 -1.157 5.406 1 98.88 69 ALA A C 1
ATOM 541 O O . ALA A 1 69 ? -2.957 -0.525 4.492 1 98.88 69 ALA A O 1
ATOM 542 N N . VAL A 1 70 ? -4.164 -0.617 6.328 1 98.44 70 VAL A N 1
ATOM 543 C CA . VAL A 1 70 ? -4.199 0.825 6.547 1 98.44 70 VAL A CA 1
ATOM 544 C C . VAL A 1 70 ? -4.066 1.125 8.039 1 98.44 70 VAL A C 1
ATOM 546 O O . VAL A 1 70 ? -4.406 0.29 8.883 1 98.44 70 VAL A O 1
ATOM 549 N N . ALA A 1 71 ? -3.502 2.211 8.359 1 97.94 71 ALA A N 1
ATOM 550 C CA . ALA A 1 71 ? -3.479 2.789 9.695 1 97.94 71 ALA A CA 1
ATOM 551 C C . ALA A 1 71 ? -3.91 4.254 9.672 1 97.94 71 ALA A C 1
ATOM 553 O O . ALA A 1 71 ? -3.566 4.992 8.742 1 97.94 71 ALA A O 1
ATOM 554 N N . TYR A 1 72 ? -4.637 4.633 10.633 1 96 72 TYR A N 1
ATOM 555 C CA . TYR A 1 72 ? -5.078 6.02 10.766 1 96 72 TYR A CA 1
ATOM 556 C C . TYR A 1 72 ? -5.434 6.348 12.211 1 96 72 TYR A C 1
ATOM 558 O O . TYR A 1 72 ? -5.621 5.445 13.031 1 96 72 TYR A O 1
ATOM 566 N N . LYS A 1 73 ? -5.43 7.609 12.422 1 94.38 73 LYS A N 1
ATOM 567 C CA . LYS A 1 73 ? -5.949 8.078 13.703 1 94.38 73 LYS A CA 1
ATOM 568 C C . LYS A 1 73 ? -7.473 8.156 13.68 1 94.38 73 LYS A C 1
ATOM 570 O O . LYS A 1 73 ? -8.047 8.922 12.898 1 94.38 73 LYS A O 1
ATOM 575 N N . ASN A 1 74 ? -8.086 7.414 14.508 1 90 74 ASN A N 1
ATOM 576 C CA . ASN A 1 74 ? -9.547 7.445 14.586 1 90 74 ASN A CA 1
ATOM 577 C C . ASN A 1 74 ? -10.062 8.844 14.891 1 90 74 ASN A C 1
ATOM 579 O O . ASN A 1 74 ? -9.672 9.453 15.891 1 90 74 ASN A O 1
ATOM 583 N N . PRO A 1 75 ? -10.867 9.344 14.047 1 84.25 75 PRO A N 1
ATOM 584 C CA . PRO A 1 75 ? -11.336 10.719 14.25 1 84.25 75 PRO A CA 1
ATOM 585 C C . PRO A 1 75 ? -12.164 10.883 15.523 1 84.25 75 PRO A C 1
ATOM 587 O O . PRO A 1 75 ? -12.227 11.977 16.094 1 84.25 75 PRO A O 1
ATOM 590 N N . ASN A 1 76 ? -12.781 9.812 15.984 1 83.31 76 ASN A N 1
ATOM 591 C CA . ASN A 1 76 ? -13.648 9.875 17.156 1 83.31 76 ASN A CA 1
ATOM 592 C C . ASN A 1 76 ? -12.883 9.57 18.438 1 83.31 76 ASN A C 1
ATOM 594 O O . ASN A 1 76 ? -12.945 10.336 19.406 1 83.31 76 ASN A O 1
ATOM 598 N N . THR A 1 77 ? -12.062 8.555 18.484 1 86.56 77 THR A N 1
ATOM 599 C CA . THR A 1 77 ? -11.406 8.094 19.703 1 86.56 77 THR A CA 1
ATOM 600 C C . THR A 1 77 ? -9.992 8.656 19.812 1 86.56 77 THR A C 1
ATOM 602 O O . THR A 1 77 ? -9.375 8.617 20.875 1 86.56 77 THR A O 1
ATOM 605 N N . LYS A 1 78 ? -9.422 9.102 18.703 1 91.31 78 LYS A N 1
ATOM 606 C CA . LYS A 1 78 ? -8.078 9.68 18.609 1 91.31 78 LYS A CA 1
ATOM 607 C C . LYS A 1 78 ? -7.008 8.609 18.828 1 91.31 78 LYS A C 1
ATOM 609 O O . LYS A 1 78 ? -5.84 8.938 19.047 1 91.31 78 LYS A O 1
ATOM 614 N N . GLU A 1 79 ? -7.426 7.367 18.781 1 94.88 79 GLU A N 1
ATOM 615 C CA . GLU A 1 79 ? -6.496 6.242 18.875 1 94.88 79 GLU A CA 1
ATOM 616 C C . GLU A 1 79 ? -6.098 5.75 17.484 1 94.88 79 GLU A C 1
ATOM 618 O O . GLU A 1 79 ? -6.793 6.016 16.5 1 94.88 79 GLU A O 1
ATOM 623 N N . ASP A 1 80 ? -4.938 5.035 17.469 1 96.88 80 ASP A N 1
ATOM 624 C CA . ASP A 1 80 ? -4.555 4.383 16.219 1 96.88 80 ASP A CA 1
ATOM 625 C C . ASP A 1 80 ? -5.539 3.275 15.852 1 96.88 80 ASP A C 1
ATOM 627 O O . ASP A 1 80 ? -5.895 2.449 16.703 1 96.88 80 ASP A O 1
ATOM 631 N N . GLU A 1 81 ? -5.996 3.32 14.672 1 97.38 81 GLU A N 1
ATOM 632 C CA . GLU A 1 81 ? -6.707 2.201 14.055 1 97.38 81 GLU A CA 1
ATOM 633 C C . GLU A 1 81 ? -5.852 1.525 12.984 1 97.38 81 GLU A C 1
ATOM 635 O O . GLU A 1 81 ? -5.266 2.197 12.133 1 97.38 81 GLU A O 1
ATOM 640 N N . VAL A 1 82 ? -5.676 0.26 13.148 1 98.38 82 VAL A N 1
ATOM 641 C CA . VAL A 1 82 ? -5.012 -0.522 12.109 1 98.38 82 VAL A CA 1
ATOM 642 C C . VAL A 1 82 ? -5.977 -1.565 11.555 1 98.38 82 VAL A C 1
ATOM 644 O O . VAL A 1 82 ? -6.613 -2.303 12.312 1 98.38 82 VAL A O 1
ATOM 647 N N . ARG A 1 83 ? -6.164 -1.594 10.266 1 98.69 83 ARG A N 1
ATOM 648 C CA . ARG A 1 83 ? -7.008 -2.57 9.586 1 98.69 83 ARG A CA 1
ATOM 649 C C . ARG A 1 83 ? -6.207 -3.359 8.555 1 98.69 83 ARG A C 1
ATOM 651 O O . ARG A 1 83 ? -5.402 -2.789 7.816 1 98.69 83 ARG A O 1
ATOM 658 N N . VAL A 1 84 ? -6.359 -4.652 8.562 1 98.88 84 VAL A N 1
ATOM 659 C CA . VAL A 1 84 ? -5.691 -5.562 7.641 1 98.88 84 VAL A CA 1
ATOM 660 C C . VAL A 1 84 ? -6.734 -6.324 6.824 1 98.88 84 VAL A C 1
ATOM 662 O O . VAL A 1 84 ? -7.668 -6.902 7.383 1 98.88 84 VAL A O 1
ATOM 665 N N . TYR A 1 85 ? -6.625 -6.293 5.539 1 98.94 85 TYR A N 1
ATOM 666 C CA . TYR A 1 85 ? -7.484 -7.016 4.609 1 98.94 85 TYR A CA 1
ATOM 667 C C . TYR A 1 85 ? -6.738 -8.172 3.957 1 98.94 85 TYR A C 1
ATOM 669 O O . TYR A 1 85 ? -5.566 -8.039 3.598 1 98.94 85 TYR A O 1
ATOM 677 N N . TYR A 1 86 ? -7.367 -9.266 3.855 1 98.88 86 TYR A N 1
ATOM 678 C CA . TYR A 1 86 ? -6.746 -10.461 3.297 1 98.88 86 TYR A CA 1
ATOM 679 C C . TYR A 1 86 ? -7.789 -11.367 2.656 1 98.88 86 TYR A C 1
ATOM 681 O O . TYR A 1 86 ? -8.992 -11.086 2.713 1 98.88 86 TYR A O 1
ATOM 689 N N . VAL A 1 87 ? -7.316 -12.383 1.94 1 98.75 87 VAL A N 1
ATOM 690 C CA . VAL A 1 87 ? -8.211 -13.344 1.3 1 98.75 87 VAL A CA 1
ATOM 691 C C . VAL A 1 87 ? -8.461 -14.523 2.236 1 98.75 87 VAL A C 1
ATOM 693 O O . VAL A 1 87 ? -7.512 -15.148 2.727 1 98.75 87 VAL A O 1
ATOM 696 N N . GLY A 1 88 ? -9.734 -14.844 2.453 1 98.38 88 GLY A N 1
ATOM 697 C CA . GLY A 1 88 ? -10.094 -15.922 3.365 1 98.38 88 GLY A CA 1
ATOM 698 C C . GLY A 1 88 ? -9.438 -17.234 3.016 1 98.38 88 GLY A C 1
ATOM 699 O O . GLY A 1 88 ? -9.234 -17.547 1.839 1 98.38 88 GLY A O 1
ATOM 700 N N . GLU A 1 89 ? -9.18 -18.016 4.051 1 98.06 89 GLU A N 1
ATOM 701 C CA . GLU A 1 89 ? -8.438 -19.266 3.924 1 98.06 89 GLU A CA 1
ATOM 702 C C . GLU A 1 89 ? -9.148 -20.234 2.973 1 98.06 89 GLU A C 1
ATOM 704 O O . GLU A 1 89 ? -8.5 -20.875 2.141 1 98.06 89 GLU A O 1
ATOM 709 N N . LYS A 1 90 ? -10.453 -20.266 3.021 1 97.31 90 LYS A N 1
ATOM 710 C CA . LYS A 1 90 ? -11.164 -21.359 2.361 1 97.31 90 LYS A CA 1
ATOM 711 C C . LYS A 1 90 ? -11.953 -20.844 1.157 1 97.31 90 LYS A C 1
ATOM 713 O O . LYS A 1 90 ? -12.578 -21.625 0.443 1 97.31 90 LYS A O 1
ATOM 718 N N . SER A 1 91 ? -11.984 -19.594 1.043 1 97.31 91 SER A N 1
ATOM 719 C CA . SER A 1 91 ? -12.742 -19.016 -0.067 1 97.31 91 SER A CA 1
ATOM 720 C C . SER A 1 91 ? -12.086 -17.734 -0.58 1 97.31 91 SER A C 1
ATOM 722 O O . SER A 1 91 ? -11.352 -17.078 0.155 1 97.31 91 SER A O 1
ATOM 724 N N . LEU A 1 92 ? -12.328 -17.484 -1.865 1 98 92 LEU A N 1
ATOM 725 C CA . LEU A 1 92 ? -11.867 -16.219 -2.459 1 98 92 LEU A CA 1
ATOM 726 C C . LEU A 1 92 ? -12.789 -15.07 -2.074 1 98 92 LEU A C 1
ATOM 728 O O . LEU A 1 92 ? -13.438 -14.477 -2.936 1 98 92 LEU A O 1
ATOM 732 N N . THR A 1 93 ? -12.781 -14.789 -0.831 1 98.44 93 THR A N 1
ATOM 733 C CA . THR A 1 93 ? -13.555 -13.711 -0.221 1 98.44 93 THR A CA 1
ATOM 734 C C . THR A 1 93 ? -12.672 -12.836 0.664 1 98.44 93 THR A C 1
ATOM 736 O O . THR A 1 93 ? -11.82 -13.352 1.394 1 98.44 93 THR A O 1
ATOM 739 N N . LEU A 1 94 ? -12.883 -11.555 0.599 1 98.81 94 LEU A N 1
ATOM 740 C CA . LEU A 1 94 ? -12.109 -10.633 1.415 1 98.81 94 LEU A CA 1
ATOM 741 C C . LEU A 1 94 ? -12.539 -10.695 2.875 1 98.81 94 LEU A C 1
ATOM 743 O O . LEU A 1 94 ? -13.734 -10.82 3.166 1 98.81 94 LEU A O 1
ATOM 747 N N . ARG A 1 95 ? -11.578 -10.609 3.754 1 98.81 95 ARG A N 1
ATOM 748 C CA . ARG A 1 95 ? -11.766 -10.547 5.199 1 98.81 95 ARG A CA 1
ATOM 749 C C . ARG A 1 95 ? -10.969 -9.391 5.801 1 98.81 95 ARG A C 1
ATOM 751 O O . ARG A 1 95 ? -10.031 -8.883 5.18 1 98.81 95 ARG A O 1
ATOM 758 N N . GLU A 1 96 ? -11.414 -9 7.012 1 98.81 96 GLU A N 1
ATOM 759 C CA . GLU A 1 96 ? -10.766 -7.891 7.703 1 98.81 96 GLU A CA 1
ATOM 760 C C . GLU A 1 96 ? -10.422 -8.266 9.148 1 98.81 96 GLU A C 1
ATOM 762 O O . GLU A 1 96 ? -11.227 -8.898 9.828 1 98.81 96 GLU A O 1
ATOM 767 N N . ILE A 1 97 ? -9.258 -7.844 9.562 1 98.69 97 ILE A N 1
ATOM 768 C CA . ILE A 1 97 ? -8.828 -7.82 10.953 1 98.69 97 ILE A CA 1
ATOM 769 C C . ILE A 1 97 ? -8.5 -6.391 11.375 1 98.69 97 ILE A C 1
ATOM 771 O O . ILE A 1 97 ? -8.039 -5.59 10.555 1 98.69 97 ILE A O 1
ATOM 775 N N . ARG A 1 98 ? -8.703 -6.09 12.664 1 97.94 98 ARG A N 1
ATOM 776 C CA . ARG A 1 98 ? -8.516 -4.727 13.148 1 97.94 98 ARG A CA 1
ATOM 777 C C . ARG A 1 98 ? -7.809 -4.715 14.492 1 97.94 98 ARG A C 1
ATOM 779 O O . ARG A 1 98 ? -7.84 -5.707 15.227 1 97.94 98 ARG A O 1
ATOM 786 N N . ARG A 1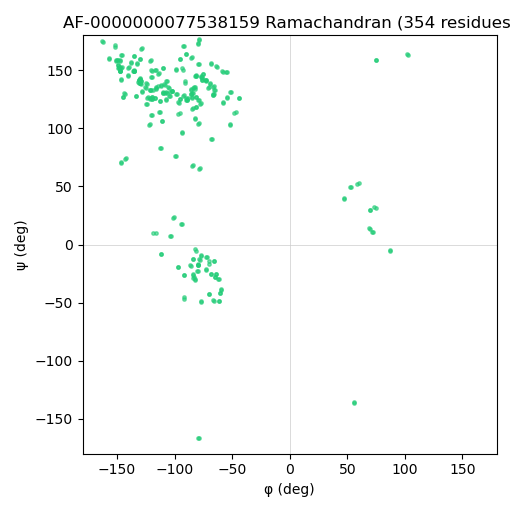 99 ? -7.227 -3.662 14.742 1 97.44 99 ARG A N 1
ATOM 787 C CA . ARG A 1 99 ? -6.645 -3.363 16.047 1 97.44 99 ARG A CA 1
ATOM 788 C C . ARG A 1 99 ? -6.797 -1.887 16.391 1 97.44 99 ARG A C 1
ATOM 790 O O . ARG A 1 99 ? -6.52 -1.019 15.562 1 97.44 99 ARG A O 1
ATOM 797 N N . THR A 1 100 ? -7.273 -1.611 17.547 1 96 100 THR A N 1
ATOM 798 C CA . THR A 1 100 ? -7.367 -0.259 18.094 1 96 100 THR A CA 1
ATOM 799 C C . THR A 1 100 ? -6.293 -0.024 19.156 1 96 100 THR A C 1
ATOM 801 O O . THR A 1 100 ? -6.164 -0.807 20.094 1 96 100 THR A O 1
ATOM 804 N N . GLY A 1 101 ? -5.566 1.088 18.922 1 94.25 101 GLY A N 1
ATOM 805 C CA . GLY A 1 101 ? -4.465 1.346 19.828 1 94.25 101 GLY A CA 1
ATOM 806 C C . GLY A 1 101 ? -3.479 0.196 19.922 1 94.25 101 GLY A C 1
ATOM 807 O O . GLY A 1 101 ? -3.02 -0.312 18.891 1 94.25 101 GLY A O 1
ATOM 808 N N . LYS A 1 102 ? -3.045 -0.144 21.141 1 91.25 102 LYS A N 1
ATOM 809 C CA . LYS A 1 102 ? -2.123 -1.25 21.391 1 91.25 102 LYS A CA 1
ATOM 810 C C . LYS A 1 102 ? -2.867 -2.482 21.891 1 91.25 102 LYS A C 1
ATOM 812 O O . LYS A 1 102 ? -2.309 -3.287 22.641 1 91.25 102 LYS A O 1
ATOM 817 N N . GLY A 1 103 ? -4.145 -2.516 21.547 1 93.88 103 GLY A N 1
ATOM 818 C CA . GLY A 1 103 ? -4.984 -3.604 22.031 1 93.88 103 GLY A CA 1
ATOM 819 C C . GLY A 1 103 ? -4.82 -4.883 21.234 1 93.88 103 GLY A C 1
ATOM 820 O O . GLY A 1 103 ? -3.855 -5.027 20.484 1 93.88 103 GLY A O 1
ATOM 821 N N . LYS A 1 104 ? -5.723 -5.797 21.422 1 96.69 104 LYS A N 1
ATOM 822 C CA . LYS A 1 104 ? -5.715 -7.086 20.734 1 96.69 104 LYS A CA 1
ATOM 823 C C . LYS A 1 104 ? -6.273 -6.957 19.312 1 96.69 104 LYS A C 1
ATOM 825 O O . LYS A 1 104 ? -7.047 -6.039 19.031 1 96.69 104 LYS A O 1
ATOM 830 N N . TRP A 1 105 ? -5.844 -7.848 18.562 1 98.31 105 TRP A N 1
ATOM 831 C CA . TRP A 1 105 ? -6.43 -7.977 17.234 1 98.31 105 TRP A CA 1
ATOM 832 C C . TRP A 1 105 ? -7.801 -8.641 17.297 1 98.31 105 TRP A C 1
ATOM 834 O O . TRP A 1 105 ? -8.008 -9.57 18.078 1 98.31 105 TRP A O 1
ATOM 844 N N . TYR A 1 106 ? -8.742 -8.18 16.484 1 98.19 106 TYR A N 1
ATOM 845 C CA . TYR A 1 106 ? -10.078 -8.766 16.422 1 98.19 106 TYR A CA 1
ATOM 846 C C . TYR A 1 106 ? -10.641 -8.703 15.008 1 98.19 106 TYR A C 1
ATOM 848 O O . TYR A 1 106 ? -10.141 -7.953 14.164 1 98.19 106 TYR A O 1
ATOM 856 N N . ASP A 1 107 ? -11.664 -9.477 14.734 1 97.88 107 ASP A N 1
ATOM 857 C CA . ASP A 1 107 ? -12.289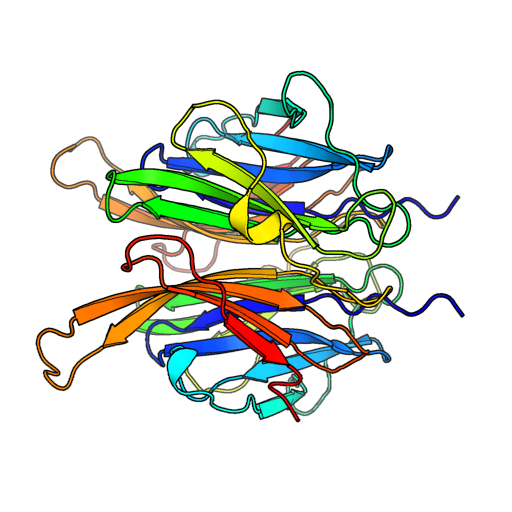 -9.539 13.414 1 97.88 107 ASP A CA 1
ATOM 858 C C . ASP A 1 107 ? -13.047 -8.25 13.102 1 97.88 107 ASP A C 1
ATOM 860 O O . ASP A 1 107 ? -13.711 -7.695 13.977 1 97.88 107 ASP A O 1
ATOM 864 N N . GLY A 1 108 ? -12.852 -7.734 11.82 1 97.44 108 GLY A N 1
ATOM 865 C CA . GLY A 1 108 ? -13.742 -6.684 11.359 1 97.44 108 GLY A CA 1
ATOM 866 C C . GLY A 1 108 ? -15.164 -7.156 11.141 1 97.44 108 GLY A C 1
ATOM 867 O O . GLY A 1 108 ? -15.547 -7.492 10.023 1 97.44 108 GLY A O 1
ATOM 868 N N . GLN A 1 109 ? -15.961 -7.078 12.102 1 95.75 109 GLN A N 1
ATOM 869 C CA . GLN A 1 109 ? -17.266 -7.727 12.117 1 95.75 109 GLN A CA 1
ATOM 870 C C . GLN A 1 109 ? -18.156 -7.211 10.992 1 95.75 109 GLN A C 1
ATOM 872 O O . GLN A 1 109 ? -18.734 -8 10.25 1 95.75 109 GLN A O 1
ATOM 877 N N . VAL A 1 110 ? -18.266 -5.969 10.828 1 96.38 110 VAL A N 1
ATOM 878 C CA . VAL A 1 110 ? -19.156 -5.391 9.836 1 96.38 110 VAL A CA 1
ATOM 879 C C . VAL A 1 110 ? -18.688 -5.75 8.43 1 96.38 110 VAL A C 1
ATOM 881 O O . VAL A 1 110 ? -19.469 -6.203 7.598 1 96.38 110 VAL A O 1
ATOM 884 N N . PHE A 1 111 ? -17.438 -5.578 8.148 1 98 111 PHE A N 1
ATOM 885 C CA . PHE A 1 111 ? -16.844 -5.898 6.855 1 98 111 PHE A CA 1
ATOM 886 C C . PHE A 1 111 ? -17 -7.383 6.543 1 98 111 PHE A C 1
ATOM 888 O O . PHE A 1 111 ? -17.344 -7.754 5.418 1 98 111 PHE A O 1
ATOM 895 N N . ASN A 1 112 ? -16.781 -8.219 7.551 1 97.81 112 ASN A N 1
ATOM 896 C CA . ASN A 1 112 ? -16.734 -9.664 7.359 1 97.81 112 ASN A CA 1
ATOM 897 C C . ASN A 1 112 ? -18.141 -10.242 7.211 1 97.81 112 ASN A C 1
ATOM 899 O O . ASN A 1 112 ? -18.297 -11.414 6.875 1 97.81 112 ASN A O 1
ATOM 903 N N . GLN A 1 113 ? -19.125 -9.469 7.457 1 96.12 113 GLN A N 1
ATOM 904 C CA . GLN A 1 113 ? -20.5 -9.898 7.215 1 96.12 113 GLN A CA 1
ATOM 905 C C . GLN A 1 113 ? -20.859 -9.789 5.738 1 96.12 113 GLN A C 1
ATOM 907 O O . GLN A 1 113 ? -21.859 -10.344 5.293 1 96.12 113 GLN A O 1
ATOM 912 N N . GLN A 1 114 ? -20.047 -9.023 5.047 1 93.81 114 GLN A N 1
ATOM 913 C CA . GLN A 1 114 ? -20.266 -8.883 3.611 1 93.81 114 GLN A CA 1
ATOM 914 C C . GLN A 1 114 ? -19.594 -10.016 2.84 1 93.81 114 GLN A C 1
ATOM 916 O O . GLN A 1 114 ? -18.719 -10.711 3.377 1 93.81 114 GLN A O 1
ATOM 921 N N . SER A 1 115 ? -20.031 -10.195 1.637 1 93.62 115 SER A N 1
ATOM 922 C CA . SER A 1 115 ? -19.422 -11.172 0.741 1 93.62 115 SER A CA 1
ATOM 923 C C . SER A 1 115 ? -18.719 -10.484 -0.423 1 93.62 115 SER A C 1
ATOM 925 O O . SER A 1 115 ? -19.281 -10.383 -1.519 1 93.62 115 SER A O 1
ATOM 927 N N . TYR A 1 116 ? -17.547 -10.062 -0.231 1 97.75 116 TYR A N 1
ATOM 928 C CA . TYR A 1 116 ? -16.734 -9.445 -1.284 1 97.75 116 TYR A CA 1
ATOM 929 C C . TYR A 1 116 ? -15.852 -10.484 -1.968 1 97.75 116 TYR A C 1
ATOM 931 O O . TYR A 1 116 ? -14.742 -10.758 -1.516 1 97.75 116 TYR A O 1
ATOM 939 N N . ASP A 1 117 ? -16.328 -11.008 -3.109 1 98.19 117 ASP A N 1
ATOM 940 C CA . ASP A 1 117 ? -15.57 -12.008 -3.861 1 98.19 117 ASP A CA 1
ATOM 941 C C . ASP A 1 117 ? -14.414 -11.359 -4.621 1 98.19 117 ASP A C 1
ATOM 943 O O . ASP A 1 117 ? -14.547 -10.25 -5.137 1 98.19 117 ASP A O 1
ATOM 947 N N . ILE A 1 118 ? -13.328 -12.094 -4.746 1 98.25 118 ILE A N 1
ATOM 948 C CA . ILE A 1 118 ? -12.125 -11.594 -5.406 1 98.25 118 ILE A CA 1
ATOM 949 C C . ILE A 1 118 ? -11.633 -12.625 -6.422 1 98.25 118 ILE A C 1
ATOM 951 O O . ILE A 1 118 ? -11.695 -13.828 -6.172 1 98.25 118 ILE A O 1
ATOM 955 N N . ALA A 1 119 ? -11.172 -12.125 -7.539 1 97.62 119 ALA A N 1
ATOM 956 C CA . ALA A 1 119 ? -10.641 -13 -8.578 1 97.62 119 ALA A CA 1
ATOM 957 C C . ALA A 1 119 ? -9.344 -13.664 -8.133 1 97.62 119 ALA A C 1
ATOM 959 O O . ALA A 1 119 ? -8.586 -13.094 -7.344 1 97.62 119 ALA A O 1
ATOM 960 N N . GLU A 1 120 ? -8.984 -14.758 -8.664 1 95.62 120 GLU A N 1
ATOM 961 C CA . GLU A 1 120 ? -7.824 -15.562 -8.281 1 95.62 120 GLU A CA 1
ATOM 962 C C . GLU A 1 120 ? -6.523 -14.867 -8.672 1 95.62 120 GLU A C 1
ATOM 964 O O . GLU A 1 120 ? -5.445 -15.242 -8.203 1 95.62 120 GLU A O 1
ATOM 969 N N . ASN A 1 121 ? -6.539 -13.938 -9.492 1 95.38 121 ASN A N 1
ATOM 970 C CA . ASN A 1 121 ? -5.332 -13.25 -9.938 1 95.38 121 ASN A CA 1
ATOM 971 C C . ASN A 1 121 ? -5.348 -11.773 -9.531 1 95.38 121 ASN A C 1
ATOM 973 O O . ASN A 1 121 ? -4.562 -10.977 -10.047 1 95.38 121 ASN A O 1
ATOM 977 N N . SER A 1 122 ? -6.258 -11.398 -8.719 1 97.44 122 SER A N 1
ATOM 978 C CA . SER A 1 122 ? -6.438 -10.016 -8.297 1 97.44 122 SER A CA 1
ATOM 979 C C . SER A 1 122 ? -5.336 -9.578 -7.332 1 97.44 122 SER A C 1
ATOM 981 O O . SER A 1 122 ? -4.906 -10.359 -6.48 1 97.44 122 SER A O 1
ATOM 983 N N . GLY A 1 123 ? -4.883 -8.336 -7.477 1 97.81 123 GLY A N 1
ATOM 984 C CA . GLY A 1 123 ? -4.207 -7.691 -6.363 1 97.81 123 GLY A CA 1
ATOM 985 C C . GLY A 1 123 ? -5.168 -7.16 -5.312 1 97.81 123 GLY A C 1
ATOM 986 O O . GLY A 1 123 ? -6.383 -7.277 -5.461 1 97.81 123 GLY A O 1
ATOM 987 N N . LEU A 1 124 ? -4.629 -6.625 -4.234 1 98.81 124 LEU A N 1
ATOM 988 C CA . LEU A 1 124 ? -5.363 -6.055 -3.109 1 98.81 124 LEU A CA 1
ATOM 989 C C . LEU A 1 124 ? -4.621 -4.855 -2.531 1 98.81 124 LEU A C 1
ATOM 991 O O . LEU A 1 124 ? -3.41 -4.918 -2.301 1 98.81 124 LEU A O 1
ATOM 995 N N . THR A 1 125 ? -5.297 -3.732 -2.414 1 98.88 125 THR A N 1
ATOM 996 C CA . THR A 1 125 ? -4.707 -2.553 -1.79 1 98.88 125 THR A CA 1
ATOM 997 C C . THR A 1 125 ? -5.77 -1.741 -1.056 1 98.88 125 THR A C 1
ATOM 999 O O . THR A 1 125 ? -6.969 -1.937 -1.271 1 98.88 125 THR A O 1
ATOM 1002 N N . ALA A 1 126 ? -5.359 -0.934 -0.131 1 98.75 126 ALA A N 1
ATOM 1003 C CA . ALA A 1 126 ? -6.262 -0.111 0.67 1 98.75 126 ALA A CA 1
ATOM 1004 C C . ALA A 1 126 ? -5.605 1.212 1.054 1 98.75 126 ALA A C 1
ATOM 1006 O O . ALA A 1 126 ? -4.379 1.295 1.156 1 98.75 126 ALA A O 1
ATOM 1007 N N . ASN A 1 127 ? -6.387 2.23 1.19 1 97.44 127 ASN A N 1
ATOM 1008 C CA . ASN A 1 127 ? -5.883 3.512 1.677 1 97.44 127 ASN A CA 1
ATOM 1009 C C . ASN A 1 127 ? -6.969 4.297 2.412 1 97.44 127 ASN A C 1
ATOM 1011 O O . ASN A 1 127 ? -8.141 3.924 2.375 1 97.44 127 ASN A O 1
ATOM 1015 N N . VAL A 1 128 ? -6.609 5.191 3.23 1 96.06 128 VAL A N 1
ATOM 1016 C CA . VAL A 1 128 ? -7.477 6.191 3.848 1 96.06 128 VAL A CA 1
ATOM 1017 C C . VAL A 1 128 ? -7.156 7.574 3.281 1 96.06 128 VAL A C 1
ATOM 1019 O O . VAL A 1 128 ? -5.992 7.977 3.229 1 96.06 128 VAL A O 1
ATOM 1022 N N . VAL A 1 129 ? -8.18 8.258 2.879 1 94.44 129 VAL A N 1
ATOM 1023 C CA . VAL A 1 129 ? -7.957 9.539 2.219 1 94.44 129 VAL A CA 1
ATOM 1024 C C . VAL A 1 129 ? -8.852 10.609 2.848 1 94.44 129 VAL A C 1
ATOM 1026 O O . VAL A 1 129 ? -9.977 10.32 3.256 1 94.44 129 VAL A O 1
ATOM 1029 N N . ALA A 1 130 ? -8.297 11.734 2.959 1 90.94 130 ALA A N 1
ATOM 1030 C CA . ALA A 1 130 ? -9.094 12.898 3.324 1 90.94 130 ALA A CA 1
ATOM 1031 C C . ALA A 1 130 ? -9.68 13.578 2.084 1 90.94 130 ALA A C 1
ATOM 1033 O O . ALA A 1 130 ? -8.945 13.891 1.144 1 90.94 130 ALA A O 1
ATOM 1034 N N . VAL A 1 131 ? -10.945 13.758 2.094 1 90.94 131 VAL A N 1
ATOM 1035 C CA . VAL A 1 131 ? -11.633 14.406 0.989 1 90.94 131 VAL A CA 1
ATOM 1036 C C . VAL A 1 131 ? -12.266 15.719 1.471 1 90.94 131 VAL A C 1
ATOM 1038 O O . VAL A 1 131 ? -12.797 15.781 2.578 1 90.94 131 VAL A O 1
ATOM 1041 N N . ASN A 1 132 ? -12.086 16.734 0.671 1 85.38 132 ASN A N 1
ATOM 1042 C CA . ASN A 1 132 ? -12.734 18 0.989 1 85.38 132 ASN A CA 1
ATOM 1043 C C . ASN A 1 132 ? -14.211 17.984 0.596 1 85.38 132 ASN A C 1
ATOM 1045 O O . ASN A 1 132 ? -14.555 17.641 -0.535 1 85.38 132 ASN A O 1
ATOM 1049 N N . LYS A 1 133 ? -14.922 18.297 1.709 1 86.38 133 LYS A N 1
ATOM 1050 C CA . LYS A 1 133 ? -16.359 18.391 1.479 1 86.38 133 LYS A CA 1
ATOM 1051 C C . LYS A 1 133 ? -16.844 19.812 1.676 1 86.38 133 LYS A C 1
ATOM 1053 O O . LYS A 1 133 ? -16.375 20.531 2.57 1 86.38 133 LYS A O 1
ATOM 1058 N N . GLY A 1 134 ? -17.766 20.203 1.002 1 75.56 134 GLY A N 1
ATOM 1059 C CA . GLY A 1 134 ? -18.422 21.5 1.216 1 75.56 134 GLY A CA 1
ATOM 1060 C C . GLY A 1 134 ? -17.984 22.547 0.22 1 75.56 134 GLY A C 1
ATOM 1061 O O . GLY A 1 134 ? -17.047 22.344 -0.548 1 75.56 134 GLY A O 1
ATOM 1062 N N . SER A 1 135 ? -18.688 23.609 0.08 1 67.62 135 SER A N 1
ATOM 1063 C CA . SER A 1 135 ? -18.594 24.688 -0.885 1 67.62 135 SER A CA 1
ATOM 1064 C C . SER A 1 135 ? -17.609 25.766 -0.425 1 67.62 135 SER A C 1
ATOM 1066 O O . SER A 1 135 ? -17.188 26.609 -1.212 1 67.62 135 SER A O 1
ATOM 1068 N N . CYS A 1 136 ? -17.297 25.766 0.852 1 68.31 136 CYS A N 1
ATOM 1069 C CA . CYS A 1 136 ? -16.422 26.844 1.333 1 68.31 136 CYS A CA 1
ATOM 1070 C C . CYS A 1 136 ? -14.953 26.516 1.064 1 68.31 136 CYS A C 1
ATOM 1072 O O . CYS A 1 136 ? -14.406 25.578 1.65 1 68.31 136 CYS A O 1
ATOM 1074 N N . GLU A 1 137 ? -14.398 27.141 0.215 1 67.5 137 GLU A N 1
ATOM 1075 C CA . GLU A 1 137 ? -13.047 26.891 -0.275 1 67.5 137 GLU A CA 1
ATOM 1076 C C . GLU A 1 137 ? -12.008 27.141 0.814 1 67.5 137 GLU A C 1
ATOM 1078 O O . GLU A 1 137 ? -10.961 26.484 0.851 1 67.5 137 GLU A O 1
ATOM 1083 N N . ASP A 1 138 ? -12.336 28.031 1.752 1 74.25 138 ASP A N 1
ATOM 1084 C CA . ASP A 1 138 ? -11.328 28.5 2.701 1 74.25 138 ASP A CA 1
ATOM 1085 C C . ASP A 1 138 ? -11.172 27.516 3.859 1 74.25 138 ASP A C 1
ATOM 1087 O O . ASP A 1 138 ? -10.109 27.453 4.48 1 74.25 138 ASP A O 1
ATOM 1091 N N . ASN A 1 139 ? -12.281 26.828 4.109 1 78.12 139 ASN A N 1
ATOM 1092 C CA . ASN A 1 139 ? -12.219 25.891 5.215 1 78.12 139 ASN A CA 1
ATOM 1093 C C . ASN A 1 139 ? -13.094 24.656 4.953 1 78.12 139 ASN A C 1
ATOM 1095 O O . ASN A 1 139 ? -14.109 24.469 5.621 1 78.12 139 ASN A O 1
ATOM 1099 N N . PRO A 1 140 ? -12.586 23.938 4.047 1 79.75 140 PRO A N 1
ATOM 1100 C CA . PRO A 1 140 ? -13.453 22.797 3.721 1 79.75 140 PRO A CA 1
ATOM 1101 C C . PRO A 1 140 ? -13.516 21.766 4.848 1 79.75 140 PRO A C 1
ATOM 1103 O O . PRO A 1 140 ? -12.547 21.594 5.586 1 79.75 140 PRO A O 1
ATOM 1106 N N . ARG A 1 141 ? -14.766 21.328 5.008 1 86.31 141 ARG A N 1
ATOM 1107 C CA . ARG A 1 141 ? -14.914 20.188 5.91 1 86.31 141 ARG A CA 1
ATOM 1108 C C . ARG A 1 141 ? -14.219 18.953 5.359 1 86.31 141 ARG A C 1
ATOM 1110 O O . ARG A 1 141 ? -14.367 18.609 4.18 1 86.31 141 ARG A O 1
ATOM 1117 N N . LYS A 1 142 ? -13.445 18.297 6.234 1 87.81 142 LYS A N 1
ATOM 1118 C CA . LYS A 1 142 ? -12.719 17.109 5.801 1 87.81 142 LYS A CA 1
ATOM 1119 C C . LYS A 1 142 ? -13.5 15.844 6.125 1 87.81 142 LYS A C 1
ATOM 1121 O O . LYS A 1 142 ? -14.016 15.695 7.234 1 87.81 142 LYS A O 1
ATOM 1126 N N . GLU A 1 143 ? -13.703 15.062 5.094 1 91.38 143 GLU A N 1
ATOM 1127 C CA . GLU A 1 143 ? -14.266 13.727 5.234 1 91.38 143 GLU A CA 1
ATOM 1128 C C . GLU A 1 143 ? -13.219 12.656 4.953 1 91.38 143 GLU A C 1
ATOM 1130 O O . GLU A 1 143 ? -12.484 12.742 3.967 1 91.38 143 GLU A O 1
ATOM 1135 N N . TRP A 1 144 ? -13.133 11.695 5.859 1 93.62 144 TRP A N 1
ATOM 1136 C CA . TRP A 1 144 ? -12.172 10.617 5.672 1 93.62 144 TRP A CA 1
ATOM 1137 C C . TRP A 1 144 ? -12.844 9.383 5.094 1 93.62 144 TRP A C 1
ATOM 1139 O O . TRP A 1 144 ? -13.867 8.93 5.605 1 93.62 144 TRP A O 1
ATOM 1149 N N . GLN A 1 145 ? -12.242 8.891 4.043 1 95.81 145 GLN A N 1
ATOM 1150 C CA . GLN A 1 145 ? -12.766 7.684 3.404 1 95.81 145 GLN A CA 1
ATOM 1151 C C . GLN A 1 145 ? -11.734 6.562 3.422 1 95.81 145 GLN A C 1
ATOM 1153 O O . GLN A 1 145 ? -10.57 6.777 3.074 1 95.81 145 GLN A O 1
ATOM 1158 N N . LEU A 1 146 ? -12.117 5.438 3.945 1 97.38 146 LEU A N 1
ATOM 1159 C CA . LEU A 1 146 ? -11.352 4.195 3.83 1 97.38 146 LEU A CA 1
ATOM 1160 C C . LEU A 1 146 ? -11.766 3.42 2.584 1 97.38 146 LEU A C 1
ATOM 1162 O O . LEU A 1 146 ? -12.945 3.146 2.379 1 97.38 146 LEU A O 1
ATOM 1166 N N . LYS A 1 147 ? -10.82 3.123 1.745 1 98.06 147 LYS A N 1
ATOM 1167 C CA . LYS A 1 147 ? -11.094 2.469 0.47 1 98.06 147 LYS A CA 1
ATOM 1168 C C . LYS A 1 147 ? -10.289 1.181 0.327 1 98.06 147 LYS A C 1
ATOM 1170 O O . LYS A 1 147 ? -9.102 1.139 0.679 1 98.06 147 LYS A O 1
ATOM 1175 N N . VAL A 1 148 ? -10.875 0.143 -0.172 1 98.81 148 VAL A N 1
ATOM 1176 C CA . VAL A 1 148 ? -10.258 -1.131 -0.519 1 98.81 148 VAL A CA 1
ATOM 1177 C C . VAL A 1 148 ? -10.469 -1.422 -2.002 1 98.81 148 VAL A C 1
ATOM 1179 O O . VAL A 1 148 ? -11.594 -1.396 -2.492 1 98.81 148 VAL A O 1
ATOM 1182 N N . TYR A 1 149 ? -9.406 -1.662 -2.746 1 98.81 149 TYR A N 1
ATOM 1183 C CA . TYR A 1 149 ? -9.438 -1.903 -4.184 1 98.81 149 TYR A CA 1
ATOM 1184 C C . TYR A 1 149 ? -9.07 -3.348 -4.504 1 98.81 149 TYR A C 1
ATOM 1186 O O . TYR A 1 149 ? -8.117 -3.893 -3.943 1 98.81 149 TYR A O 1
ATOM 1194 N N . TYR A 1 150 ? -9.781 -3.943 -5.387 1 98.69 150 TYR A N 1
ATOM 1195 C CA . TYR A 1 150 ? -9.555 -5.316 -5.828 1 98.69 150 TYR A CA 1
ATOM 1196 C C . TYR A 1 150 ? -10.258 -5.586 -7.152 1 98.69 150 TYR A C 1
ATOM 1198 O O . TYR A 1 150 ? -10.922 -4.707 -7.703 1 98.69 150 TYR A O 1
ATOM 1206 N N . GLN A 1 151 ? -10.016 -6.785 -7.699 1 98 151 GLN A N 1
ATOM 1207 C CA . GLN A 1 151 ? -10.656 -7.191 -8.945 1 98 151 GLN A CA 1
ATOM 1208 C C . GLN A 1 151 ? -11.516 -8.438 -8.742 1 98 151 GLN A C 1
ATOM 1210 O O . GLN A 1 151 ? -11.094 -9.391 -8.086 1 98 151 GLN A O 1
ATOM 1215 N N . ARG A 1 152 ? -12.727 -8.43 -9.25 1 96.81 152 ARG A N 1
ATOM 1216 C CA . ARG A 1 152 ? -13.562 -9.625 -9.312 1 96.81 152 ARG A CA 1
ATOM 1217 C C . ARG A 1 152 ? -13.375 -10.359 -10.633 1 96.81 152 ARG A C 1
ATOM 1219 O O . ARG A 1 152 ? -13.734 -11.531 -10.75 1 96.81 152 ARG A O 1
ATOM 1226 N N . LYS A 1 153 ? -13.008 -9.586 -11.531 1 94.38 153 LYS A N 1
ATOM 1227 C CA . LYS A 1 153 ? -12.594 -10.047 -12.852 1 94.38 153 LYS A CA 1
ATOM 1228 C C . LYS A 1 153 ? -11.32 -9.336 -13.305 1 94.38 153 LYS A C 1
ATOM 1230 O O . LYS A 1 153 ? -11.094 -8.18 -12.961 1 94.38 153 LYS A O 1
ATOM 1235 N N . ALA A 1 154 ? -10.586 -10.078 -14.078 1 91.12 154 ALA A N 1
ATOM 1236 C CA . ALA A 1 154 ? -9.328 -9.508 -14.57 1 91.12 154 ALA A CA 1
ATOM 1237 C C . ALA A 1 154 ? -9.562 -8.141 -15.203 1 91.12 154 ALA A C 1
ATOM 1239 O O . ALA A 1 154 ? -10.508 -7.965 -15.984 1 91.12 154 ALA A O 1
ATOM 1240 N N . ASP A 1 155 ? -8.805 -7.188 -14.852 1 92.12 155 ASP A N 1
ATOM 1241 C CA . ASP A 1 155 ? -8.711 -5.855 -15.445 1 92.12 155 ASP A CA 1
ATOM 1242 C C . ASP A 1 155 ? -9.945 -5.02 -15.109 1 92.12 155 ASP A C 1
ATOM 1244 O O . ASP A 1 155 ? -10.172 -3.973 -15.719 1 92.12 155 ASP A O 1
ATOM 1248 N N . ILE A 1 156 ? -10.75 -5.484 -14.227 1 96 156 ILE A N 1
ATOM 1249 C CA . ILE A 1 156 ? -11.914 -4.727 -13.789 1 96 156 ILE A CA 1
ATOM 1250 C C . ILE A 1 156 ? -11.75 -4.316 -12.328 1 96 156 ILE A C 1
ATOM 1252 O O . ILE A 1 156 ? -11.766 -5.168 -11.43 1 96 156 ILE A O 1
ATOM 1256 N N . LEU A 1 157 ? -11.641 -3.049 -12.117 1 97.94 157 LEU A N 1
ATOM 1257 C CA . LEU A 1 157 ? -11.375 -2.508 -10.789 1 97.94 157 LEU A CA 1
ATOM 1258 C C . LEU A 1 157 ? -12.672 -2.322 -10.008 1 97.94 157 LEU A C 1
ATOM 1260 O O . LEU A 1 157 ? -13.641 -1.761 -10.523 1 97.94 157 LEU A O 1
ATOM 1264 N N . ASN A 1 158 ? -12.68 -2.822 -8.836 1 98.38 158 ASN A N 1
ATOM 1265 C CA . ASN A 1 158 ? -13.734 -2.566 -7.867 1 98.38 158 ASN A CA 1
ATOM 1266 C C . ASN A 1 158 ? -13.203 -1.832 -6.637 1 98.38 158 ASN A C 1
ATOM 1268 O O . ASN A 1 158 ? -12.047 -2.006 -6.262 1 98.38 158 ASN A O 1
ATOM 1272 N N . VAL A 1 159 ? -14.078 -1.05 -6.059 1 98.44 159 VAL A N 1
ATOM 1273 C CA . VAL A 1 159 ? -13.742 -0.364 -4.816 1 98.44 159 VAL A CA 1
ATOM 1274 C C . VAL A 1 159 ? -14.883 -0.511 -3.814 1 98.44 159 VAL A C 1
ATOM 1276 O O . VAL A 1 159 ? -16.047 -0.347 -4.168 1 98.44 159 VAL A O 1
ATOM 1279 N N . VAL A 1 160 ? -14.586 -0.943 -2.652 1 98.25 160 VAL A N 1
ATOM 1280 C CA . VAL A 1 160 ? -15.484 -0.818 -1.511 1 98.25 160 VAL A CA 1
ATOM 1281 C C . VAL A 1 160 ? -14.961 0.252 -0.555 1 98.25 160 VAL A C 1
ATOM 1283 O O . VAL A 1 160 ? -13.75 0.375 -0.354 1 98.25 160 VAL A O 1
ATOM 1286 N N . TYR A 1 161 ? -15.898 1.031 -0.003 1 97.38 161 TYR A N 1
ATOM 1287 C CA . TYR A 1 161 ? -15.406 2.143 0.801 1 97.38 161 TYR A CA 1
ATOM 1288 C C . TYR A 1 161 ? -16.359 2.455 1.947 1 97.38 161 TYR A C 1
ATOM 1290 O O . TYR A 1 161 ? -17.531 2.094 1.898 1 97.38 161 TYR A O 1
ATOM 1298 N N . ASN A 1 162 ? -15.82 2.986 2.982 1 96.25 162 ASN A N 1
ATOM 1299 C CA . ASN A 1 162 ? -16.516 3.445 4.184 1 96.25 162 ASN A CA 1
ATOM 1300 C C . ASN A 1 162 ? -16.125 4.875 4.543 1 96.25 162 ASN A C 1
ATOM 1302 O O . ASN A 1 162 ? -14.945 5.23 4.512 1 96.25 162 ASN A O 1
ATOM 1306 N N . VAL A 1 163 ? -17.094 5.695 4.805 1 94.44 163 VAL A N 1
ATOM 1307 C CA . VAL A 1 163 ? -16.844 7.051 5.285 1 94.44 163 VAL A CA 1
ATOM 1308 C C . VAL A 1 163 ? -16.656 7.035 6.801 1 94.44 163 VAL A C 1
ATOM 1310 O O . VAL A 1 163 ? -17.594 6.766 7.547 1 94.44 163 VAL A O 1
ATOM 1313 N N . LEU A 1 164 ? -15.484 7.41 7.254 1 93 164 LEU A N 1
ATOM 1314 C CA . LEU A 1 164 ? -15.062 7.188 8.633 1 93 164 LEU A CA 1
ATOM 1315 C C . LEU A 1 164 ? -15.664 8.234 9.562 1 93 164 LEU A C 1
ATOM 1317 O O . LEU A 1 164 ? -15.688 8.039 10.781 1 93 164 LEU A O 1
ATOM 1321 N N . ASN A 1 165 ? -16.156 9.352 9.055 1 85.44 165 ASN A N 1
ATOM 1322 C CA . ASN A 1 165 ? -16.703 10.422 9.883 1 85.44 165 ASN A CA 1
ATOM 1323 C C . ASN A 1 165 ? -18.125 10.094 10.367 1 85.44 165 ASN A C 1
ATOM 1325 O O . ASN A 1 165 ? -18.641 10.734 11.281 1 85.44 165 ASN A O 1
ATOM 1329 N N . GLN A 1 166 ? -18.656 9.148 9.82 1 82.31 166 GLN A N 1
ATOM 1330 C CA . GLN A 1 166 ? -20.047 8.828 10.133 1 82.31 166 GLN A CA 1
ATOM 1331 C C . GLN A 1 166 ? -20.141 7.797 11.25 1 82.31 166 GLN A C 1
ATOM 1333 O O . GLN A 1 166 ? -19.172 7.066 11.508 1 82.31 166 GLN A O 1
ATOM 1338 N N . SER A 1 167 ? -21.25 7.965 11.883 1 78.88 167 SER A N 1
ATOM 1339 C CA . SER A 1 167 ? -21.5 6.953 12.898 1 78.88 167 SER A CA 1
ATOM 1340 C C . SER A 1 167 ? -21.719 5.578 12.281 1 78.88 167 SER A C 1
ATOM 1342 O O . SER A 1 167 ? -22.438 5.449 11.281 1 78.88 167 SER A O 1
ATOM 1344 N N . GLY A 1 168 ? -21.062 4.641 12.922 1 81.69 168 GLY A N 1
ATOM 1345 C CA . GLY A 1 168 ? -21.219 3.287 12.422 1 81.69 168 GLY A CA 1
ATOM 1346 C C . GLY A 1 168 ? -20.453 3.029 11.141 1 81.69 168 GLY A C 1
ATOM 1347 O O . GLY A 1 168 ? -19.953 3.965 10.508 1 81.69 168 GLY A O 1
ATOM 1348 N N . GLU A 1 169 ? -20.188 1.84 10.867 1 89 169 GLU A N 1
ATOM 1349 C CA . GLU A 1 169 ? -19.516 1.432 9.633 1 89 169 GLU A CA 1
ATOM 1350 C C . GLU A 1 169 ? -20.531 1.021 8.57 1 89 169 GLU A C 1
ATOM 1352 O O . GLU A 1 169 ? -21.359 0.138 8.797 1 89 169 GLU A O 1
ATOM 1357 N N . ASN A 1 170 ? -20.594 1.811 7.508 1 91.94 170 ASN A N 1
ATOM 1358 C CA . ASN A 1 170 ? -21.469 1.54 6.359 1 91.94 170 ASN A CA 1
ATOM 1359 C C . ASN A 1 170 ? -20.656 1.431 5.066 1 91.94 170 ASN A C 1
ATOM 1361 O O . ASN A 1 170 ? -20.375 2.439 4.418 1 91.94 170 ASN A O 1
ATOM 1365 N N . TRP A 1 171 ? -20.469 0.214 4.66 1 96.38 171 TRP A N 1
ATOM 1366 C CA . TRP A 1 171 ? -19.656 -0.029 3.475 1 96.38 171 TRP A CA 1
ATOM 1367 C C . TRP A 1 171 ? -20.484 0.122 2.203 1 96.38 171 TRP A C 1
ATOM 1369 O O . TRP A 1 171 ? -21.609 -0.39 2.119 1 96.38 171 TRP A O 1
ATOM 1379 N N . SER A 1 172 ? -20.016 0.849 1.298 1 96.19 172 SER A N 1
ATOM 1380 C CA . SER A 1 172 ? -20.562 0.975 -0.05 1 96.19 172 SER A CA 1
ATOM 1381 C C . SER A 1 172 ? -19.641 0.322 -1.08 1 96.19 172 SER A C 1
ATOM 1383 O O . SER A 1 172 ? -18.438 0.21 -0.86 1 96.19 172 SER A O 1
ATOM 1385 N N . THR A 1 173 ? -20.25 -0.139 -2.162 1 96.69 173 THR A N 1
ATOM 1386 C CA . THR A 1 173 ? -19.484 -0.815 -3.195 1 96.69 173 THR A CA 1
ATOM 1387 C C . THR A 1 173 ? -19.703 -0.164 -4.555 1 96.69 173 THR A C 1
ATOM 1389 O O . THR A 1 173 ? -20.844 0.184 -4.902 1 96.69 173 THR A O 1
ATOM 1392 N N . ARG A 1 174 ? -18.688 0.036 -5.238 1 97.25 174 ARG A N 1
ATOM 1393 C CA . ARG A 1 174 ? -18.719 0.399 -6.652 1 97.25 174 ARG A CA 1
ATOM 1394 C C . ARG A 1 174 ? -18 -0.644 -7.5 1 97.25 174 ARG A C 1
ATOM 1396 O O . ARG A 1 174 ? -16.766 -0.754 -7.449 1 97.25 174 ARG A O 1
ATOM 1403 N N . TYR A 1 175 ? -18.734 -1.367 -8.297 1 96 175 TYR A N 1
ATOM 1404 C CA . TYR A 1 175 ? -18.172 -2.408 -9.148 1 96 175 TYR A CA 1
ATOM 1405 C C . TYR A 1 175 ? -17.797 -1.853 -10.516 1 96 175 TYR A C 1
ATOM 1407 O O . TYR A 1 175 ? -18.531 -1.04 -11.078 1 96 175 TYR A O 1
ATOM 1415 N N . GLY A 1 176 ? -16.656 -2.299 -11.016 1 96.38 176 GLY A N 1
ATOM 1416 C CA . GLY A 1 176 ? -16.266 -1.933 -12.367 1 96.38 176 GLY A CA 1
ATOM 1417 C C . GLY A 1 176 ? -16.125 -0.435 -12.555 1 96.38 176 GLY A C 1
ATOM 1418 O O . GLY A 1 176 ? -16.703 0.138 -13.484 1 96.38 176 GLY A O 1
ATOM 1419 N N . VAL A 1 177 ? -15.336 0.165 -11.672 1 96.88 177 VAL A N 1
ATOM 1420 C CA . VAL A 1 177 ? -15.281 1.623 -11.664 1 96.88 177 VAL A CA 1
ATOM 1421 C C . VAL A 1 177 ? -14.523 2.117 -12.898 1 96.88 177 VAL A C 1
ATOM 1423 O O . VAL A 1 177 ? -14.555 3.309 -13.219 1 96.88 177 VAL A O 1
ATOM 1426 N N . ASN A 1 178 ? -13.883 1.235 -13.609 1 95.75 178 ASN A N 1
ATOM 1427 C CA . ASN A 1 178 ? -13.133 1.628 -14.805 1 95.75 178 ASN A CA 1
ATOM 1428 C C . ASN A 1 178 ? -13.883 1.261 -16.078 1 95.75 178 ASN A C 1
ATOM 1430 O O . ASN A 1 178 ? -13.305 1.291 -17.172 1 95.75 178 ASN A O 1
ATOM 1434 N N . GLU A 1 179 ? -15.094 0.802 -15.977 1 90.75 179 GLU A N 1
ATOM 1435 C CA . GLU A 1 179 ? -15.906 0.45 -17.141 1 90.75 179 GLU A CA 1
ATOM 1436 C C . GLU A 1 179 ? -16.922 1.539 -17.453 1 90.75 179 GLU A C 1
ATOM 1438 O O . GLU A 1 179 ? -17.344 2.271 -16.547 1 90.75 179 GLU A O 1
ATOM 1443 N N . MET B 1 1 ? -3.328 -22.328 -17.688 1 36.16 1 MET B N 1
ATOM 1444 C CA . MET B 1 1 ? -2.266 -21.344 -17.547 1 36.16 1 MET B CA 1
ATOM 1445 C C . MET B 1 1 ? -2.457 -20.516 -16.281 1 36.16 1 MET B C 1
ATOM 1447 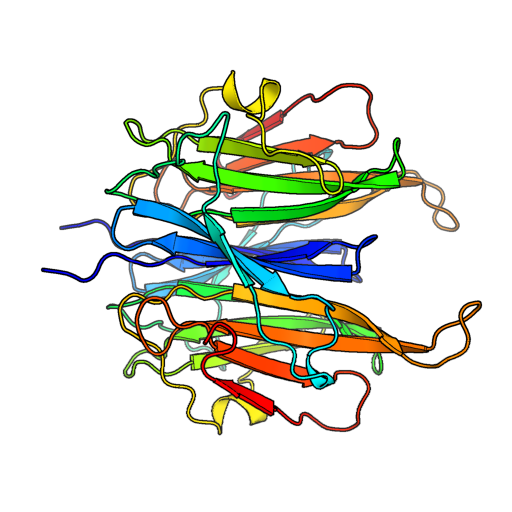O O . MET B 1 1 ? -3.568 -20.062 -15.992 1 36.16 1 MET B O 1
ATOM 1451 N N . THR B 1 2 ? -1.771 -20.703 -15.219 1 48.91 2 THR B N 1
ATOM 1452 C CA . THR B 1 2 ? -2.002 -20.094 -13.922 1 48.91 2 THR B CA 1
ATOM 1453 C C . THR B 1 2 ? -2.102 -18.578 -14.047 1 48.91 2 THR B C 1
ATOM 1455 O O . THR B 1 2 ? -1.264 -17.953 -14.695 1 48.91 2 THR B O 1
ATOM 1458 N N . ASP B 1 3 ? -3.299 -18.031 -13.992 1 73.06 3 ASP B N 1
ATOM 1459 C CA . ASP B 1 3 ? -3.586 -16.609 -14.25 1 73.06 3 ASP B CA 1
ATOM 1460 C C . ASP B 1 3 ? -2.623 -15.711 -13.477 1 73.06 3 ASP B C 1
ATOM 1462 O O . ASP B 1 3 ? -2.34 -15.953 -12.305 1 73.06 3 ASP B O 1
ATOM 1466 N N . THR B 1 4 ? -1.779 -15.016 -14.227 1 83.5 4 THR B N 1
ATOM 1467 C CA . THR B 1 4 ? -0.802 -14.023 -13.781 1 83.5 4 THR B CA 1
ATOM 1468 C C . THR B 1 4 ? -1.414 -13.086 -12.75 1 83.5 4 THR B C 1
ATOM 1470 O O . THR B 1 4 ? -2.521 -12.578 -12.945 1 83.5 4 THR B O 1
ATOM 1473 N N . LEU B 1 5 ? -0.698 -13.039 -11.625 1 90.56 5 LEU B N 1
ATOM 1474 C CA . LEU B 1 5 ? -1.128 -12.07 -10.625 1 90.56 5 LEU B CA 1
ATOM 1475 C C . LEU B 1 5 ? -1.201 -10.672 -11.219 1 90.56 5 LEU B C 1
ATOM 1477 O O . LEU B 1 5 ? -0.254 -10.211 -11.867 1 90.56 5 LEU B O 1
ATOM 1481 N N . GLN B 1 6 ? -2.334 -10.031 -11.07 1 94.62 6 GLN B N 1
ATOM 1482 C CA . GLN B 1 6 ? -2.492 -8.617 -11.406 1 94.62 6 GLN B CA 1
ATOM 1483 C C . GLN B 1 6 ? -2.41 -7.742 -10.156 1 94.62 6 GLN B C 1
ATOM 1485 O O . GLN B 1 6 ? -3.424 -7.215 -9.695 1 94.62 6 GLN B O 1
ATOM 1490 N N . ASP B 1 7 ? -1.208 -7.562 -9.68 1 97.94 7 ASP B N 1
ATOM 1491 C CA . ASP B 1 7 ? -0.97 -6.785 -8.469 1 97.94 7 ASP B CA 1
ATOM 1492 C C . ASP B 1 7 ? -1.503 -5.363 -8.609 1 97.94 7 ASP B C 1
ATOM 1494 O O . ASP B 1 7 ? -1.56 -4.824 -9.719 1 97.94 7 ASP B O 1
ATOM 1498 N N . VAL B 1 8 ? -1.943 -4.781 -7.457 1 98.56 8 VAL B N 1
ATOM 1499 C CA . VAL B 1 8 ? -2.445 -3.41 -7.457 1 98.56 8 VAL B CA 1
ATOM 1500 C C . VAL B 1 8 ? -1.859 -2.641 -6.277 1 98.56 8 VAL B C 1
ATOM 1502 O O . VAL B 1 8 ? -1.562 -3.229 -5.234 1 98.56 8 VAL B O 1
ATOM 1505 N N . THR B 1 9 ? -1.701 -1.389 -6.441 1 98.69 9 THR B N 1
ATOM 1506 C CA . THR B 1 9 ? -1.374 -0.441 -5.383 1 98.69 9 THR B CA 1
ATOM 1507 C C . THR B 1 9 ? -2.025 0.913 -5.648 1 98.69 9 THR B C 1
ATOM 1509 O O . THR B 1 9 ? -2.129 1.344 -6.797 1 98.69 9 THR B O 1
ATOM 1512 N N . ALA B 1 10 ? -2.479 1.536 -4.59 1 98.56 10 ALA B N 1
ATOM 1513 C CA . ALA B 1 10 ? -3.221 2.785 -4.742 1 98.56 10 ALA B CA 1
ATOM 1514 C C . ALA B 1 10 ? -2.533 3.928 -4 1 98.56 10 ALA B C 1
ATOM 1516 O O . ALA B 1 10 ? -2.002 3.732 -2.904 1 98.56 10 ALA B O 1
ATOM 1517 N N . VAL B 1 11 ? -2.621 5.066 -4.59 1 98.12 11 VAL B N 1
ATOM 1518 C CA . VAL B 1 11 ? -2.16 6.289 -3.941 1 98.12 11 VAL B CA 1
ATOM 1519 C C . VAL B 1 11 ? -3.189 7.398 -4.141 1 98.12 11 VAL B C 1
ATOM 1521 O O . VAL B 1 11 ? -4.062 7.301 -5.008 1 98.12 11 VAL B O 1
ATOM 1524 N N . VAL B 1 12 ? -3.084 8.406 -3.32 1 96.12 12 VAL B N 1
ATOM 1525 C CA . VAL B 1 12 ? -3.863 9.625 -3.488 1 96.12 12 VAL B CA 1
ATOM 1526 C C . VAL B 1 12 ? -2.924 10.828 -3.592 1 96.12 12 VAL B C 1
ATOM 1528 O O . VAL B 1 12 ? -2.033 11 -2.756 1 96.12 12 VAL B O 1
ATOM 1531 N N . THR B 1 13 ? -3.078 11.602 -4.629 1 95.25 13 THR B N 1
ATOM 1532 C CA . THR B 1 13 ? -2.291 12.82 -4.77 1 95.25 13 THR B CA 1
ATOM 1533 C C . THR B 1 13 ? -2.896 13.961 -3.949 1 95.25 13 THR B C 1
ATOM 1535 O O . THR B 1 13 ? -4.07 14.297 -4.121 1 95.25 13 THR B O 1
ATOM 1538 N N . GLU B 1 14 ? -2.123 14.547 -3.15 1 90.62 14 GLU B N 1
ATOM 1539 C CA . GLU B 1 14 ? -2.619 15.516 -2.182 1 90.62 14 GLU B CA 1
ATOM 1540 C C . GLU B 1 14 ? -3.084 16.797 -2.871 1 90.62 14 GLU B C 1
ATOM 1542 O O . GLU B 1 14 ? -4.105 17.375 -2.492 1 90.62 14 GLU B O 1
ATOM 1547 N N . VAL B 1 15 ? -2.303 17.188 -3.793 1 90.94 15 VAL B N 1
ATOM 1548 C CA . VAL B 1 15 ? -2.568 18.484 -4.43 1 90.94 15 VAL B CA 1
ATOM 1549 C C . VAL B 1 15 ? -3.723 18.344 -5.418 1 90.94 15 VAL B C 1
ATOM 1551 O O . VAL B 1 15 ? -4.703 19.078 -5.352 1 90.94 15 VAL B O 1
ATOM 1554 N N . SER B 1 16 ? -3.707 17.391 -6.27 1 91.81 16 SER B N 1
ATOM 1555 C CA . SER B 1 16 ? -4.723 17.203 -7.301 1 91.81 16 SER B CA 1
ATOM 1556 C C . SER B 1 16 ? -5.926 16.438 -6.754 1 91.81 16 SER B C 1
ATOM 1558 O O . SER B 1 16 ? -6.977 16.391 -7.398 1 91.81 16 SER B O 1
ATOM 1560 N N . ASN B 1 17 ? -5.773 15.867 -5.586 1 90.56 17 ASN B N 1
ATOM 1561 C CA . ASN B 1 17 ? -6.84 15.094 -4.953 1 90.56 17 ASN B CA 1
ATOM 1562 C C . ASN B 1 17 ? -7.387 14.016 -5.883 1 90.56 17 ASN B C 1
ATOM 1564 O O . ASN B 1 17 ? -8.602 13.922 -6.086 1 90.56 17 ASN B O 1
ATOM 1568 N N . GLN B 1 18 ? -6.512 13.289 -6.441 1 93.25 18 GLN B N 1
ATOM 1569 C CA . GLN B 1 18 ? -6.793 12.211 -7.379 1 93.25 18 GLN B CA 1
ATOM 1570 C C . GLN B 1 18 ? -6.355 10.867 -6.816 1 93.25 18 GLN B C 1
ATOM 1572 O O . GLN B 1 18 ? -5.281 10.758 -6.211 1 93.25 18 GLN B O 1
ATOM 1577 N N . ASP B 1 19 ? -7.301 9.859 -6.961 1 96.38 19 ASP B N 1
ATOM 1578 C CA . ASP B 1 19 ? -6.863 8.484 -6.719 1 96.38 19 ASP B CA 1
ATOM 1579 C C . ASP B 1 19 ? -6.172 7.906 -7.949 1 96.38 19 ASP B C 1
ATOM 1581 O O . ASP B 1 19 ? -6.656 8.062 -9.07 1 96.38 19 ASP B O 1
ATOM 1585 N N . ILE B 1 20 ? -5.09 7.285 -7.777 1 98.06 20 ILE B N 1
ATOM 1586 C CA . ILE B 1 20 ? -4.41 6.512 -8.812 1 98.06 20 ILE B CA 1
ATOM 1587 C C . ILE B 1 20 ? -4.207 5.074 -8.328 1 98.06 20 ILE B C 1
ATOM 1589 O O . ILE B 1 20 ? -3.625 4.848 -7.266 1 98.06 20 ILE B O 1
ATOM 1593 N N . VAL B 1 21 ? -4.746 4.148 -9.047 1 98.69 21 VAL B N 1
ATOM 1594 C CA . VAL B 1 21 ? -4.562 2.73 -8.758 1 98.69 21 VAL B CA 1
ATOM 1595 C C . VAL B 1 21 ? -3.703 2.088 -9.844 1 98.69 21 VAL B C 1
ATOM 1597 O O . VAL B 1 21 ? -4.176 1.857 -10.961 1 98.69 21 VAL B O 1
ATOM 1600 N N . PHE B 1 22 ? -2.469 1.792 -9.523 1 98.81 22 PHE B N 1
ATOM 1601 C CA . PHE B 1 22 ? -1.561 1.121 -10.453 1 98.81 22 PHE B CA 1
ATOM 1602 C C . PHE B 1 22 ? -1.813 -0.382 -10.461 1 98.81 22 PHE B C 1
ATOM 1604 O O . PHE B 1 22 ? -2.152 -0.967 -9.43 1 98.81 22 PHE B O 1
ATOM 1611 N N . HIS B 1 23 ? -1.656 -0.985 -11.617 1 98.44 23 HIS B N 1
ATOM 1612 C CA . HIS B 1 23 ? -1.825 -2.432 -11.688 1 98.44 23 HIS B CA 1
ATOM 1613 C C . HIS B 1 23 ? -0.927 -3.037 -12.766 1 98.44 23 HIS B C 1
ATOM 1615 O O . HIS B 1 23 ? -0.5 -2.34 -13.688 1 98.44 23 HIS B O 1
ATOM 1621 N N . VAL B 1 24 ? -0.589 -4.281 -12.594 1 98.19 24 VAL B N 1
ATOM 1622 C CA . VAL B 1 24 ? 0.112 -5.066 -13.602 1 98.19 24 VAL B CA 1
ATOM 1623 C C . VAL B 1 24 ? -0.9 -5.746 -14.516 1 98.19 24 VAL B C 1
ATOM 1625 O O . VAL B 1 24 ? -1.798 -6.453 -14.047 1 98.19 24 VAL B O 1
ATOM 1628 N N . THR B 1 25 ? -0.753 -5.516 -15.773 1 96.31 25 THR B N 1
ATOM 1629 C CA . THR B 1 25 ? -1.659 -6.117 -16.75 1 96.31 25 THR B CA 1
ATOM 1630 C C . THR B 1 25 ? -1.274 -7.566 -17.016 1 96.31 25 THR B C 1
ATOM 1632 O O . THR B 1 25 ? -0.235 -8.039 -16.547 1 96.31 25 THR B O 1
ATOM 1635 N N . ARG B 1 26 ? -2.072 -8.297 -17.75 1 93.62 26 ARG B N 1
ATOM 1636 C CA . ARG B 1 26 ? -1.84 -9.695 -18.078 1 93.62 26 ARG B CA 1
ATOM 1637 C C . ARG B 1 26 ? -0.551 -9.859 -18.875 1 93.62 26 ARG B C 1
ATOM 1639 O O . ARG B 1 26 ? 0.083 -10.922 -18.828 1 93.62 26 ARG B O 1
ATOM 1646 N N . ASP B 1 27 ? -0.238 -8.836 -19.609 1 95 27 ASP B N 1
ATOM 1647 C CA . ASP B 1 27 ? 0.971 -8.883 -20.422 1 95 27 ASP B CA 1
ATOM 1648 C C . ASP B 1 27 ? 2.152 -8.258 -19.688 1 95 27 ASP B C 1
ATOM 1650 O O . ASP B 1 27 ? 3.111 -7.801 -20.312 1 95 27 ASP B O 1
ATOM 1654 N N . PHE B 1 28 ? 2.074 -8.102 -18.375 1 97.19 28 PHE B N 1
ATOM 1655 C CA . PHE B 1 28 ? 3.15 -7.719 -17.469 1 97.19 28 PHE B CA 1
ATOM 1656 C C . PHE B 1 28 ? 3.553 -6.266 -17.688 1 97.19 28 PHE B C 1
ATOM 1658 O O . PHE B 1 28 ? 4.719 -5.906 -17.531 1 97.19 28 PHE B O 1
ATOM 1665 N N . LYS B 1 29 ? 2.607 -5.484 -18.109 1 98 29 LYS B N 1
ATOM 1666 C CA . LYS B 1 29 ? 2.828 -4.047 -18.203 1 98 29 LYS B CA 1
ATOM 1667 C C . LYS B 1 29 ? 2.254 -3.322 -16.984 1 98 29 LYS B C 1
ATOM 1669 O O . LYS B 1 29 ? 1.318 -3.814 -16.344 1 98 29 LYS B O 1
ATOM 1674 N N . ILE B 1 30 ? 2.879 -2.197 -16.656 1 98.69 30 ILE B N 1
ATOM 1675 C CA . ILE B 1 30 ? 2.275 -1.343 -15.633 1 98.69 30 ILE B CA 1
ATOM 1676 C C . ILE B 1 30 ? 1.241 -0.424 -16.281 1 98.69 30 ILE B C 1
ATOM 1678 O O . ILE B 1 30 ? 1.528 0.237 -17.281 1 98.69 30 ILE B O 1
ATOM 1682 N N . SER B 1 31 ? 0.088 -0.416 -15.805 1 98.44 31 SER B N 1
ATOM 1683 C CA . SER B 1 31 ? -0.991 0.513 -16.125 1 98.44 31 SER B CA 1
ATOM 1684 C C . SER B 1 31 ? -1.591 1.121 -14.859 1 98.44 31 SER B C 1
ATOM 1686 O O . SER B 1 31 ? -1.204 0.758 -13.75 1 98.44 31 SER B O 1
ATOM 1688 N N . TYR B 1 32 ? -2.42 2.148 -15.086 1 98.38 32 TYR B N 1
ATOM 1689 C CA . TYR B 1 32 ? -3.084 2.691 -13.906 1 98.38 32 TYR B CA 1
ATOM 1690 C C . TYR B 1 32 ? -4.473 3.213 -14.258 1 98.38 32 TYR B C 1
ATOM 1692 O O . TYR B 1 32 ? -4.746 3.551 -15.406 1 98.38 32 TYR B O 1
ATOM 1700 N N . TRP B 1 33 ? -5.332 3.123 -13.289 1 98.19 33 TRP B N 1
ATOM 1701 C CA . TRP B 1 33 ? -6.648 3.754 -13.273 1 98.19 33 TRP B CA 1
ATOM 1702 C C . TRP B 1 33 ? -6.641 5.004 -12.398 1 98.19 33 TRP B C 1
ATOM 1704 O O . TRP B 1 33 ? -6.086 4.996 -11.297 1 98.19 33 TRP B O 1
ATOM 1714 N N . SER B 1 34 ? -7.156 6.047 -12.875 1 96.88 34 SER B N 1
ATOM 1715 C CA . SER B 1 34 ? -7.137 7.285 -12.102 1 96.88 34 SER B CA 1
ATOM 1716 C C . SER B 1 34 ? -8.516 7.934 -12.07 1 96.88 34 SER B C 1
ATOM 1718 O O . SER B 1 34 ? -9.242 7.914 -13.062 1 96.88 34 SER B O 1
ATOM 1720 N N . SER B 1 35 ? -8.844 8.438 -10.922 1 95.62 35 SER B N 1
ATOM 1721 C CA . SER B 1 35 ? -10.109 9.148 -10.742 1 95.62 35 SER B CA 1
ATOM 1722 C C . SER B 1 35 ? -9.953 10.641 -11.023 1 95.62 35 SER B C 1
ATOM 1724 O O . SER B 1 35 ? -8.828 11.148 -11.078 1 95.62 35 SER B O 1
ATOM 1726 N N . LYS B 1 36 ? -11.094 11.328 -11.219 1 92.44 36 LYS B N 1
ATOM 1727 C CA . LYS B 1 36 ? -11.078 12.789 -11.336 1 92.44 36 LYS B CA 1
ATOM 1728 C C . LYS B 1 36 ? -11.055 13.445 -9.961 1 92.44 36 LYS B C 1
ATOM 1730 O O . LYS B 1 36 ? -10.555 14.562 -9.812 1 92.44 36 LYS B O 1
ATOM 1735 N N . THR B 1 37 ? -11.633 12.781 -8.977 1 92.62 37 THR B N 1
ATOM 1736 C CA . THR B 1 37 ? -11.672 13.211 -7.578 1 92.62 37 THR B CA 1
ATOM 1737 C C . THR B 1 37 ? -11.484 12.023 -6.641 1 92.62 37 THR B C 1
ATOM 1739 O O . THR B 1 37 ? -11.891 10.906 -6.965 1 92.62 37 THR B O 1
ATOM 1742 N N . SER B 1 38 ? -10.938 12.297 -5.465 1 93.25 38 SER B N 1
ATOM 1743 C CA . SER B 1 38 ? -10.742 11.219 -4.504 1 93.25 38 SER B CA 1
ATOM 1744 C C . SER B 1 38 ? -12.023 10.922 -3.734 1 93.25 38 SER B C 1
ATOM 1746 O O . SER B 1 38 ? -12.086 9.961 -2.963 1 93.25 38 SER B O 1
ATOM 1748 N N . ASP B 1 39 ? -13.055 11.711 -3.945 1 93.75 39 ASP B N 1
ATOM 1749 C CA . ASP B 1 39 ? -14.344 11.5 -3.287 1 93.75 39 ASP B CA 1
ATOM 1750 C C . ASP B 1 39 ? -15.133 10.391 -3.975 1 93.75 39 ASP B C 1
ATOM 1752 O O . ASP B 1 39 ? -15.797 10.633 -4.984 1 93.75 39 ASP B O 1
ATOM 1756 N N . GLU B 1 40 ? -15.156 9.242 -3.336 1 95.12 40 GLU B N 1
ATOM 1757 C CA . GLU B 1 40 ? -15.812 8.086 -3.941 1 95.12 40 GLU B CA 1
ATOM 1758 C C . GLU B 1 40 ? -17.328 8.273 -4.012 1 95.12 40 GLU B C 1
ATOM 1760 O O . GLU B 1 40 ? -18 7.613 -4.793 1 95.12 40 GLU B O 1
ATOM 1765 N N . THR B 1 41 ? -17.891 9.07 -3.164 1 92.75 41 THR B N 1
ATOM 1766 C CA . THR B 1 41 ? -19.344 9.266 -3.139 1 92.75 41 THR B CA 1
ATOM 1767 C C . THR B 1 41 ? -19.812 9.953 -4.418 1 92.75 41 THR B C 1
ATOM 1769 O O . THR B 1 41 ? -21.016 9.945 -4.727 1 92.75 41 THR B O 1
ATOM 1772 N N . GLN B 1 42 ? -18.922 10.5 -5.156 1 92.62 42 GLN B N 1
ATOM 1773 C CA . GLN B 1 42 ? -19.281 11.18 -6.395 1 92.62 42 GLN B CA 1
ATOM 1774 C C . GLN B 1 42 ? -19.516 10.188 -7.527 1 92.62 42 GLN B C 1
ATOM 1776 O O . GLN B 1 42 ? -20.125 10.523 -8.547 1 92.62 42 GLN B O 1
ATOM 1781 N N . GLY B 1 43 ? -18.953 9 -7.418 1 91.44 43 GLY B N 1
ATOM 1782 C CA . GLY B 1 43 ? -19.219 7.93 -8.359 1 91.44 43 GLY B CA 1
ATOM 1783 C C . GLY B 1 43 ? -18.562 8.133 -9.711 1 91.44 43 GLY B C 1
ATOM 1784 O O . GLY B 1 43 ? -19.109 7.746 -10.742 1 91.44 43 GLY B O 1
ATOM 1785 N N . GLU B 1 44 ? -17.453 8.75 -9.695 1 92.38 44 GLU B N 1
ATOM 1786 C CA . GLU B 1 44 ? -16.766 9 -10.961 1 92.38 44 GLU B CA 1
ATOM 1787 C C . GLU B 1 44 ? -16.078 7.738 -11.477 1 92.38 44 GLU B C 1
ATOM 1789 O O . GLU B 1 44 ? -15.523 6.961 -10.695 1 92.38 44 GLU B O 1
ATOM 1794 N N . GLN B 1 45 ? -16.094 7.629 -12.773 1 95.5 45 GLN B N 1
ATOM 1795 C CA . GLN B 1 45 ? -15.375 6.527 -13.406 1 95.5 45 GLN B CA 1
ATOM 1796 C C . GLN B 1 45 ? -13.875 6.781 -13.422 1 95.5 45 GLN B C 1
ATOM 1798 O O . GLN B 1 45 ? -13.43 7.922 -13.578 1 95.5 45 GLN B O 1
ATOM 1803 N N . TYR B 1 46 ? -13.227 5.73 -13.234 1 97.81 46 TYR B N 1
ATOM 1804 C CA . TYR B 1 46 ? -11.781 5.816 -13.344 1 97.81 46 TYR B CA 1
ATOM 1805 C C . TYR B 1 46 ? -11.336 5.707 -14.797 1 97.81 46 TYR B C 1
ATOM 1807 O O . TYR B 1 46 ? -11.852 4.879 -15.555 1 97.81 46 TYR B O 1
ATOM 1815 N N . ASN B 1 47 ? -10.422 6.578 -15.148 1 96.94 47 ASN B N 1
ATOM 1816 C CA . ASN B 1 47 ? -9.797 6.484 -16.469 1 96.94 47 ASN B CA 1
ATOM 1817 C C . ASN B 1 47 ? -8.664 5.461 -16.469 1 96.94 47 ASN B C 1
ATOM 1819 O O . ASN B 1 47 ? -7.941 5.32 -15.484 1 96.94 47 ASN B O 1
ATOM 1823 N N . SER B 1 48 ? -8.547 4.805 -17.562 1 96.5 48 SER B N 1
ATOM 1824 C CA . SER B 1 48 ? -7.473 3.832 -17.734 1 96.5 48 SER B CA 1
ATOM 1825 C C . SER B 1 48 ? -6.348 4.398 -18.578 1 96.5 48 SER B C 1
ATOM 1827 O O . SER B 1 48 ? -6.598 4.973 -19.641 1 96.5 48 SER B O 1
ATOM 1829 N N . GLU B 1 49 ? -5.156 4.246 -18.125 1 96.06 49 GLU B N 1
ATOM 1830 C CA . GLU B 1 49 ? -3.977 4.691 -18.859 1 96.06 49 GLU B CA 1
ATOM 1831 C C . GLU B 1 49 ? -2.834 3.689 -18.734 1 96.06 49 GLU B C 1
ATOM 1833 O O . GLU B 1 49 ? -2.664 3.066 -17.672 1 96.06 49 GLU B O 1
ATOM 1838 N N . ASN B 1 50 ? -2.068 3.543 -19.797 1 96.38 50 ASN B N 1
ATOM 1839 C CA . ASN B 1 50 ? -0.822 2.789 -19.703 1 96.38 50 ASN B CA 1
ATOM 1840 C C . ASN B 1 50 ? 0.332 3.664 -19.234 1 96.38 50 ASN B C 1
ATOM 1842 O O . ASN B 1 50 ? 0.48 4.805 -19.672 1 96.38 50 ASN B O 1
ATOM 1846 N N . LEU B 1 51 ? 1.034 3.166 -18.328 1 98.44 51 LEU B N 1
ATOM 1847 C CA . LEU B 1 51 ? 2.227 3.896 -17.922 1 98.44 51 LEU B CA 1
ATOM 1848 C C . LEU B 1 51 ? 3.352 3.723 -18.938 1 98.44 51 LEU B C 1
ATOM 1850 O O . LEU B 1 51 ? 3.777 2.6 -19.203 1 98.44 51 LEU B O 1
ATOM 1854 N N . LYS B 1 52 ? 3.807 4.887 -19.469 1 98.19 52 LYS B N 1
ATOM 1855 C CA . LYS B 1 52 ? 4.852 4.859 -20.5 1 98.19 52 LYS B CA 1
ATOM 1856 C C . LYS B 1 52 ? 5.984 5.82 -20.156 1 98.19 52 LYS B C 1
ATOM 1858 O O . LYS B 1 52 ? 5.746 6.898 -19.609 1 98.19 52 LYS B O 1
ATOM 1863 N N . ILE B 1 53 ? 7.113 5.383 -20.469 1 97.94 53 ILE B N 1
ATOM 1864 C CA . ILE B 1 53 ? 8.289 6.246 -20.438 1 97.94 53 ILE B CA 1
ATOM 1865 C C . ILE B 1 53 ? 8.805 6.469 -21.859 1 97.94 53 ILE B C 1
ATOM 1867 O O . ILE B 1 53 ? 9.164 5.512 -22.547 1 97.94 53 ILE B O 1
ATOM 1871 N N . ASN B 1 54 ? 8.883 7.707 -22.219 1 95.94 54 ASN B N 1
ATOM 1872 C CA . ASN B 1 54 ? 9.289 8.062 -23.578 1 95.94 54 ASN B CA 1
ATOM 1873 C C . ASN B 1 54 ? 8.539 7.234 -24.625 1 95.94 54 ASN B C 1
ATOM 1875 O O . ASN B 1 54 ? 9.156 6.68 -25.531 1 95.94 54 ASN B O 1
ATOM 1879 N N . GLY B 1 55 ? 7.266 7.008 -24.375 1 95.75 55 GLY B N 1
ATOM 1880 C CA . GLY B 1 55 ? 6.402 6.34 -25.344 1 95.75 55 GLY B CA 1
ATOM 1881 C C . GLY B 1 55 ? 6.438 4.828 -25.234 1 95.75 55 GLY B C 1
ATOM 1882 O O . GLY B 1 55 ? 5.648 4.133 -25.875 1 95.75 55 GLY B O 1
ATOM 1883 N N . ASN B 1 56 ? 7.242 4.297 -24.422 1 98 56 ASN B N 1
ATOM 1884 C CA . ASN B 1 56 ? 7.387 2.852 -24.297 1 98 56 ASN B CA 1
ATOM 1885 C C . ASN B 1 56 ? 6.723 2.342 -23.016 1 98 56 ASN B C 1
ATOM 1887 O O . ASN B 1 56 ? 6.895 2.926 -21.938 1 98 56 ASN B O 1
ATOM 1891 N N . PRO B 1 57 ? 6 1.256 -23.188 1 98.12 57 PRO B N 1
ATOM 1892 C CA . PRO B 1 57 ? 5.422 0.678 -21.969 1 98.12 57 PRO B CA 1
ATOM 1893 C C . PRO B 1 57 ? 6.484 0.186 -21 1 98.12 57 PRO B C 1
ATOM 1895 O O . PRO B 1 57 ? 7.594 -0.159 -21.406 1 98.12 57 PRO B O 1
ATOM 1898 N N . VAL B 1 58 ? 6.164 0.164 -19.766 1 98.56 58 VAL B N 1
ATOM 1899 C CA . VAL B 1 58 ? 7.031 -0.391 -18.734 1 98.56 58 VAL B CA 1
ATOM 1900 C C . VAL B 1 58 ? 6.621 -1.831 -18.438 1 98.56 58 VAL B C 1
ATOM 1902 O O . VAL B 1 58 ? 5.477 -2.09 -18.047 1 98.56 58 VAL B O 1
ATOM 1905 N N . ILE B 1 59 ? 7.531 -2.74 -18.594 1 98.38 59 ILE B N 1
ATOM 1906 C CA . ILE B 1 59 ? 7.27 -4.16 -18.406 1 98.38 59 ILE B CA 1
ATOM 1907 C C . ILE B 1 59 ? 7.902 -4.637 -17.094 1 98.38 59 ILE B C 1
ATOM 1909 O O . ILE B 1 59 ? 9.07 -4.348 -16.828 1 98.38 59 ILE B O 1
ATOM 1913 N N . VAL B 1 60 ? 7.16 -5.328 -16.266 1 98.38 60 VAL B N 1
ATOM 1914 C CA . VAL B 1 60 ? 7.652 -5.852 -14.984 1 98.38 60 VAL B CA 1
ATOM 1915 C C . VAL B 1 60 ? 8.18 -7.27 -15.18 1 98.38 60 VAL B C 1
ATOM 1917 O O . VAL B 1 60 ? 8.039 -7.852 -16.266 1 98.38 60 VAL B O 1
ATOM 1920 N N . ASN B 1 61 ? 8.82 -7.758 -14.141 1 98.12 61 ASN B N 1
ATOM 1921 C CA . ASN B 1 61 ? 9.336 -9.125 -14.164 1 98.12 61 ASN B CA 1
ATOM 1922 C C . ASN B 1 61 ? 8.211 -10.148 -14.195 1 98.12 61 ASN B C 1
ATOM 1924 O O . ASN B 1 61 ? 7.312 -10.125 -13.352 1 98.12 61 ASN B O 1
ATOM 1928 N N . SER B 1 62 ? 8.234 -11.055 -15.094 1 95.81 62 SER B N 1
ATOM 1929 C CA . SER B 1 62 ? 7.145 -12.008 -15.258 1 95.81 62 SER B CA 1
ATOM 1930 C C . SER B 1 62 ? 7.133 -13.039 -14.133 1 95.81 62 SER B C 1
ATOM 1932 O O . SER B 1 62 ? 6.098 -13.641 -13.844 1 95.81 62 SER B O 1
ATOM 1934 N N . LYS B 1 63 ? 8.234 -13.219 -13.484 1 94 63 LYS B N 1
ATOM 1935 C CA . LYS B 1 63 ? 8.312 -14.188 -12.391 1 94 63 LYS B CA 1
ATOM 1936 C C . LYS B 1 63 ? 7.832 -13.586 -11.078 1 94 63 LYS B C 1
ATOM 1938 O O . LYS B 1 63 ? 7.461 -14.305 -10.156 1 94 63 LYS B O 1
ATOM 1943 N N . LEU B 1 64 ? 7.922 -12.281 -10.969 1 96.75 64 LEU B N 1
ATOM 1944 C CA . LEU B 1 64 ? 7.512 -11.547 -9.781 1 96.75 64 LEU B CA 1
ATOM 1945 C C . LEU B 1 64 ? 6.867 -10.219 -10.156 1 96.75 64 LEU B C 1
ATOM 1947 O O . LEU B 1 64 ? 7.473 -9.156 -9.977 1 96.75 64 LEU B O 1
ATOM 1951 N N . PRO B 1 65 ? 5.625 -10.25 -10.672 1 97.5 65 PRO B N 1
ATOM 1952 C CA . PRO B 1 65 ? 4.969 -9.062 -11.219 1 97.5 65 PRO B CA 1
ATOM 1953 C C . PRO B 1 65 ? 4.285 -8.219 -10.148 1 97.5 65 PRO B C 1
ATOM 1955 O O . PRO B 1 65 ? 3.062 -8.047 -10.18 1 97.5 65 PRO B O 1
ATOM 1958 N N . ILE B 1 66 ? 5.062 -7.574 -9.25 1 98.19 66 ILE B N 1
ATOM 1959 C CA . ILE B 1 66 ? 4.523 -6.812 -8.125 1 98.19 66 ILE B CA 1
ATOM 1960 C C . ILE B 1 66 ? 5.004 -5.363 -8.211 1 98.19 66 ILE B C 1
ATOM 1962 O O . ILE B 1 66 ? 5.973 -5.062 -8.914 1 98.19 66 ILE B O 1
ATOM 1966 N N . LEU B 1 67 ? 4.301 -4.496 -7.586 1 98.5 67 LEU B N 1
ATOM 1967 C CA . LEU B 1 67 ? 4.672 -3.086 -7.586 1 98.5 67 LEU B CA 1
ATOM 1968 C C . LEU B 1 67 ? 4.23 -2.41 -6.289 1 98.5 67 LEU B C 1
ATOM 1970 O O . LEU B 1 67 ? 3.43 -2.965 -5.535 1 98.5 67 LEU B O 1
ATOM 1974 N N . ALA B 1 68 ? 4.766 -1.368 -5.914 1 98.88 68 ALA B N 1
ATOM 1975 C CA . ALA B 1 68 ? 4.434 -0.457 -4.824 1 98.88 68 ALA B CA 1
ATOM 1976 C C . ALA B 1 68 ? 4.438 0.993 -5.297 1 98.88 68 ALA B C 1
ATOM 1978 O O . ALA B 1 68 ? 5.07 1.32 -6.305 1 98.88 68 ALA B O 1
ATOM 1979 N N . ALA B 1 69 ? 3.732 1.842 -4.664 1 98.88 69 ALA B N 1
ATOM 1980 C CA . ALA B 1 69 ? 3.695 3.248 -5.059 1 98.88 69 ALA B CA 1
ATOM 1981 C C . ALA B 1 69 ? 3.48 4.152 -3.846 1 98.88 69 ALA B C 1
ATOM 1983 O O . ALA B 1 69 ? 2.92 3.723 -2.834 1 98.88 69 ALA B O 1
ATOM 1984 N N . VAL B 1 70 ? 3.957 5.324 -3.936 1 98.44 70 VAL B N 1
ATOM 1985 C CA . VAL B 1 70 ? 3.701 6.367 -2.947 1 98.44 70 VAL B CA 1
ATOM 1986 C C . VAL B 1 70 ? 3.383 7.684 -3.654 1 98.44 70 VAL B C 1
ATOM 1988 O O . VAL B 1 70 ? 3.803 7.898 -4.793 1 98.44 70 VAL B O 1
ATOM 1991 N N . ALA B 1 71 ? 2.598 8.469 -3.057 1 97.94 71 ALA B N 1
ATOM 1992 C CA . ALA B 1 71 ? 2.348 9.852 -3.443 1 97.94 71 ALA B CA 1
ATOM 1993 C C . ALA B 1 71 ? 2.498 10.797 -2.25 1 97.94 71 ALA B C 1
ATOM 1995 O O . ALA B 1 71 ? 2.1 10.453 -1.133 1 97.94 71 ALA B O 1
ATOM 1996 N N . TYR B 1 72 ? 3.053 11.906 -2.486 1 96 72 TYR B N 1
ATOM 1997 C CA . TYR B 1 72 ? 3.213 12.922 -1.449 1 96 72 TYR B CA 1
ATOM 1998 C C . TYR B 1 72 ? 3.365 14.312 -2.062 1 96 72 TYR B C 1
ATOM 2000 O O . TYR B 1 72 ? 3.641 14.438 -3.258 1 96 72 TYR B O 1
ATOM 2008 N N . LYS B 1 73 ? 3.096 15.242 -1.215 1 94.5 73 LYS B N 1
ATOM 2009 C CA . LYS B 1 73 ? 3.398 16.609 -1.601 1 94.5 73 LYS B CA 1
ATOM 2010 C C . LYS B 1 73 ? 4.875 16.938 -1.376 1 94.5 73 LYS B C 1
ATOM 2012 O O . LYS B 1 73 ? 5.359 16.891 -0.244 1 94.5 73 LYS B O 1
ATOM 2017 N N . ASN B 1 74 ? 5.531 17.25 -2.408 1 90 74 ASN B N 1
ATOM 2018 C CA . ASN B 1 74 ? 6.941 17.609 -2.295 1 90 74 ASN B CA 1
ATOM 2019 C C . ASN B 1 74 ? 7.145 18.797 -1.351 1 90 74 ASN B C 1
ATOM 2021 O O . ASN B 1 74 ? 6.559 19.859 -1.545 1 90 74 ASN B O 1
ATOM 2025 N N . PRO B 1 75 ? 7.914 18.594 -0.368 1 84.06 75 PRO B N 1
ATOM 2026 C CA . PRO B 1 75 ? 8.078 19.672 0.611 1 84.06 75 PRO B CA 1
ATOM 2027 C C . PRO B 1 75 ? 8.742 20.922 0.019 1 84.06 75 PRO B C 1
ATOM 2029 O O . PRO B 1 75 ? 8.547 22.031 0.516 1 84.06 75 PRO B O 1
ATOM 2032 N N . ASN B 1 76 ? 9.516 20.75 -1.034 1 83.12 76 ASN B N 1
ATOM 2033 C CA . ASN B 1 76 ? 10.25 21.844 -1.636 1 83.12 76 ASN B CA 1
ATOM 2034 C C . ASN B 1 76 ? 9.445 22.516 -2.75 1 83.12 76 ASN B C 1
ATOM 2036 O O . ASN B 1 76 ? 9.281 23.734 -2.756 1 83.12 76 ASN B O 1
ATOM 2040 N N . THR B 1 77 ? 8.844 21.781 -3.645 1 86.62 77 THR B N 1
ATOM 2041 C CA . THR B 1 77 ? 8.188 22.328 -4.828 1 86.62 77 THR B CA 1
ATOM 2042 C C . THR B 1 77 ? 6.688 22.484 -4.594 1 86.62 77 THR B C 1
ATOM 2044 O O . THR B 1 77 ? 6 23.172 -5.355 1 86.62 77 THR B O 1
ATOM 2047 N N . LYS B 1 78 ? 6.137 21.797 -3.609 1 91.31 78 LYS B N 1
ATOM 2048 C CA . LYS B 1 78 ? 4.723 21.812 -3.238 1 91.31 78 LYS B CA 1
ATOM 2049 C C . LYS B 1 78 ? 3.863 21.141 -4.301 1 91.31 78 LYS B C 1
ATOM 2051 O O . LYS B 1 78 ? 2.641 21.297 -4.309 1 91.31 78 LYS B O 1
ATOM 2056 N N . GLU B 1 79 ? 4.504 20.422 -5.203 1 94.94 79 GLU B N 1
ATOM 2057 C CA . GLU B 1 79 ? 3.803 19.641 -6.215 1 94.94 79 GLU B CA 1
ATOM 2058 C C . GLU B 1 79 ? 3.635 18.188 -5.766 1 94.94 79 GLU B C 1
ATOM 2060 O O . GLU B 1 79 ? 4.352 17.719 -4.879 1 94.94 79 GLU B O 1
ATOM 2065 N N . ASP B 1 80 ? 2.643 17.516 -6.418 1 96.94 80 ASP B N 1
ATOM 2066 C CA . ASP B 1 80 ? 2.506 16.078 -6.18 1 96.94 80 ASP B CA 1
ATOM 2067 C C . ASP B 1 80 ? 3.711 15.32 -6.719 1 96.94 80 ASP B C 1
ATOM 2069 O O . ASP B 1 80 ? 4.137 15.547 -7.855 1 96.94 80 ASP B O 1
ATOM 2073 N N . GLU B 1 81 ? 4.254 14.516 -5.895 1 97.44 81 GLU B N 1
ATOM 2074 C CA . GLU B 1 81 ? 5.215 13.5 -6.32 1 97.44 81 GLU B CA 1
ATOM 2075 C C . GLU B 1 81 ? 4.602 12.102 -6.258 1 97.44 81 GLU B C 1
ATOM 2077 O O . GLU B 1 81 ? 3.982 11.734 -5.258 1 97.44 81 GLU B O 1
ATOM 2082 N N . VAL B 1 82 ? 4.66 11.43 -7.355 1 98.38 82 VAL B N 1
ATOM 2083 C CA . VAL B 1 82 ? 4.25 10.031 -7.383 1 98.38 82 VAL B CA 1
ATOM 2084 C C . VAL B 1 82 ? 5.441 9.148 -7.754 1 98.38 82 VAL B C 1
ATOM 2086 O O . VAL B 1 82 ? 6.137 9.414 -8.734 1 98.38 82 VAL B O 1
ATOM 2089 N N . ARG B 1 83 ? 5.742 8.164 -6.953 1 98.69 83 ARG B N 1
ATOM 2090 C CA . ARG B 1 83 ? 6.809 7.203 -7.207 1 98.69 83 ARG B CA 1
ATOM 2091 C C . ARG B 1 83 ? 6.262 5.781 -7.262 1 98.69 83 ARG B C 1
ATOM 2093 O O . ARG B 1 83 ? 5.43 5.398 -6.434 1 98.69 83 ARG B O 1
ATOM 2100 N N . VAL B 1 84 ? 6.656 5.039 -8.25 1 98.88 84 VAL B N 1
ATOM 2101 C CA . VAL B 1 84 ? 6.262 3.648 -8.445 1 98.88 84 VAL B CA 1
ATOM 2102 C C . VAL B 1 84 ? 7.496 2.752 -8.438 1 98.88 84 VAL B C 1
ATOM 2104 O O . VAL B 1 84 ? 8.469 3.014 -9.156 1 98.88 84 VAL B O 1
ATOM 2107 N N . TYR B 1 85 ? 7.504 1.757 -7.629 1 98.94 85 TYR B N 1
ATOM 2108 C CA . TYR B 1 85 ? 8.57 0.765 -7.539 1 98.94 85 TYR B CA 1
ATOM 2109 C C . TYR B 1 85 ? 8.109 -0.578 -8.094 1 98.94 85 TYR B C 1
ATOM 2111 O O . TYR B 1 85 ? 6.973 -0.995 -7.875 1 98.94 85 TYR B O 1
ATOM 2119 N N . TYR B 1 86 ? 8.945 -1.191 -8.812 1 98.88 86 TYR B N 1
ATOM 2120 C CA . TYR B 1 86 ? 8.617 -2.461 -9.445 1 98.88 86 TYR B CA 1
ATOM 2121 C C . TYR B 1 86 ? 9.867 -3.311 -9.648 1 98.88 86 TYR B C 1
ATOM 2123 O O . TYR B 1 86 ? 10.977 -2.873 -9.344 1 98.88 86 TYR B O 1
ATOM 2131 N N . VAL B 1 87 ? 9.664 -4.566 -10.055 1 98.75 87 VAL B N 1
ATOM 2132 C CA . VAL B 1 87 ? 10.773 -5.473 -10.312 1 98.75 87 VAL B CA 1
ATOM 2133 C C . VAL B 1 87 ? 11.156 -5.41 -11.789 1 98.75 87 VAL B C 1
ATOM 2135 O O . VAL B 1 87 ? 10.305 -5.582 -12.664 1 98.75 87 VAL B O 1
ATOM 2138 N N . GLY B 1 88 ? 12.445 -5.184 -12.047 1 98.31 88 GLY B N 1
ATOM 2139 C CA . GLY B 1 88 ? 12.914 -5.055 -13.414 1 98.31 88 GLY B CA 1
ATOM 2140 C C . GLY B 1 88 ? 12.547 -6.242 -14.281 1 98.31 88 GLY B C 1
ATOM 2141 O O . GLY B 1 88 ? 12.516 -7.379 -13.812 1 98.31 88 GLY B O 1
ATOM 2142 N N . GLU B 1 89 ? 12.344 -5.957 -15.555 1 98 89 GLU B N 1
ATOM 2143 C CA . GLU B 1 89 ? 11.859 -6.945 -16.516 1 98 89 GLU B CA 1
ATOM 2144 C C . GLU B 1 89 ? 12.812 -8.133 -16.609 1 98 89 GLU B C 1
ATOM 2146 O O . GLU B 1 89 ? 12.375 -9.289 -16.641 1 98 89 GLU B O 1
ATOM 2151 N N . LYS B 1 90 ? 14.094 -7.887 -16.562 1 97.31 90 LYS B N 1
ATOM 2152 C CA . LYS B 1 90 ? 15.047 -8.93 -16.938 1 97.31 90 LYS B CA 1
ATOM 2153 C C . LYS B 1 90 ? 15.836 -9.406 -15.719 1 97.31 90 LYS B C 1
ATOM 2155 O O . LYS B 1 90 ? 16.672 -10.305 -15.82 1 97.31 90 LYS B O 1
ATOM 2160 N N . SER B 1 91 ? 15.641 -8.719 -14.672 1 97.25 91 SER B N 1
ATOM 2161 C CA . SER B 1 91 ? 16.375 -9.086 -13.469 1 97.25 91 SER B CA 1
ATOM 2162 C C . SER B 1 91 ? 15.539 -8.844 -12.211 1 97.25 91 SER B C 1
ATOM 2164 O O . SER B 1 91 ? 14.617 -8.023 -12.227 1 97.25 91 SER B O 1
ATOM 2166 N N . LEU B 1 92 ? 15.859 -9.633 -11.18 1 98 92 LEU B N 1
ATOM 2167 C CA . LEU B 1 92 ? 15.227 -9.43 -9.875 1 98 92 LEU B CA 1
ATOM 2168 C C . LEU B 1 92 ? 15.875 -8.258 -9.141 1 98 92 LEU B C 1
ATOM 2170 O O . LEU B 1 92 ? 16.469 -8.445 -8.078 1 98 92 LEU B O 1
ATOM 2174 N N . THR B 1 93 ? 15.711 -7.121 -9.695 1 98.44 93 THR B N 1
ATOM 2175 C CA . THR B 1 93 ? 16.219 -5.855 -9.172 1 98.44 93 THR B CA 1
ATOM 2176 C C . THR B 1 93 ? 15.102 -4.812 -9.125 1 98.44 93 THR B C 1
ATOM 2178 O O . THR B 1 93 ? 14.289 -4.715 -10.055 1 98.44 93 THR B O 1
ATOM 2181 N N . LEU B 1 94 ? 15.062 -4.062 -8.055 1 98.81 94 LEU B N 1
ATOM 2182 C CA . LEU B 1 94 ? 14.055 -3.02 -7.914 1 98.81 94 LEU B CA 1
ATOM 2183 C C . LEU B 1 94 ? 14.359 -1.842 -8.836 1 98.81 94 LEU B C 1
ATOM 2185 O O . LEU B 1 94 ? 15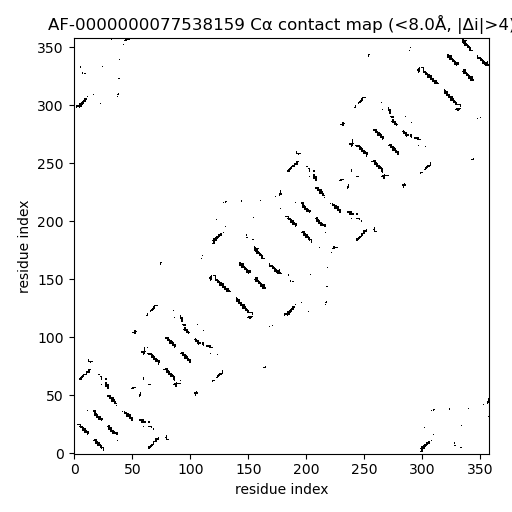.523 -1.466 -9 1 98.81 94 LEU B O 1
ATOM 2189 N N . ARG B 1 95 ? 13.32 -1.288 -9.414 1 98.81 95 ARG B N 1
ATOM 2190 C CA . ARG B 1 95 ? 13.359 -0.091 -10.242 1 98.81 95 ARG B CA 1
ATOM 2191 C C . ARG B 1 95 ? 12.305 0.92 -9.797 1 98.81 95 ARG B C 1
ATOM 2193 O O . ARG B 1 95 ? 11.352 0.565 -9.102 1 98.81 95 ARG B O 1
ATOM 2200 N N . GLU B 1 96 ? 12.555 2.17 -10.203 1 98.81 96 GLU B N 1
ATOM 2201 C CA . GLU B 1 96 ? 11.648 3.252 -9.836 1 98.81 96 GLU B CA 1
ATOM 2202 C C . GLU B 1 96 ? 11.258 4.082 -11.055 1 98.81 96 GLU B C 1
ATOM 2204 O O . GLU B 1 96 ? 12.102 4.387 -11.906 1 98.81 96 GLU B O 1
ATOM 2209 N N . ILE B 1 97 ? 10.008 4.445 -11.109 1 98.69 97 ILE B N 1
ATOM 2210 C CA . ILE B 1 97 ? 9.461 5.465 -12 1 98.69 97 ILE B CA 1
ATOM 2211 C C . ILE B 1 97 ? 8.82 6.582 -11.18 1 98.69 97 ILE B C 1
ATOM 2213 O O . ILE B 1 97 ? 8.297 6.336 -10.094 1 98.69 97 ILE B O 1
ATOM 2217 N N . ARG B 1 98 ? 8.844 7.805 -11.727 1 97.94 98 ARG B N 1
ATOM 2218 C CA . ARG B 1 98 ? 8.359 8.961 -10.984 1 97.94 98 ARG B CA 1
ATOM 2219 C C . ARG B 1 98 ? 7.539 9.883 -11.883 1 97.94 98 ARG B C 1
ATOM 2221 O O . ARG B 1 98 ? 7.688 9.859 -13.102 1 97.94 98 ARG B O 1
ATOM 2228 N N . ARG B 1 99 ? 6.738 10.602 -11.266 1 97.5 99 ARG B N 1
ATOM 2229 C CA . ARG B 1 99 ? 5.996 11.68 -11.898 1 97.5 99 ARG B CA 1
ATOM 2230 C C . ARG B 1 99 ? 5.84 12.867 -10.953 1 97.5 99 ARG B C 1
ATOM 2232 O O . ARG B 1 99 ? 5.492 12.688 -9.781 1 97.5 99 ARG B O 1
ATOM 2239 N N . THR B 1 100 ? 6.164 14.023 -11.414 1 96.19 100 THR B N 1
ATOM 2240 C CA . THR B 1 100 ? 5.957 15.273 -10.688 1 96.19 100 THR B CA 1
ATOM 2241 C C . THR B 1 100 ? 4.77 16.031 -11.258 1 96.19 100 THR B C 1
ATOM 2243 O O . THR B 1 100 ? 4.699 16.281 -12.469 1 96.19 100 THR B O 1
ATOM 2246 N N . GLY B 1 101 ? 3.877 16.391 -10.328 1 94.44 101 GLY B N 1
ATOM 2247 C CA . GLY B 1 101 ? 2.666 17.047 -10.797 1 94.44 101 GLY B CA 1
ATOM 2248 C C . GLY B 1 101 ? 1.908 16.25 -11.828 1 94.44 101 GLY B C 1
ATOM 2249 O O . GLY B 1 101 ? 1.646 15.055 -11.625 1 94.44 101 GLY B O 1
ATOM 2250 N N . LYS B 1 102 ? 1.442 16.891 -12.898 1 91.31 102 LYS B N 1
ATOM 2251 C CA . LYS B 1 102 ? 0.728 16.25 -13.992 1 91.31 102 LYS B CA 1
ATOM 2252 C C . LYS B 1 102 ? 1.645 16.047 -15.195 1 91.31 102 LYS B C 1
ATOM 2254 O O . LYS B 1 102 ? 1.183 16.016 -16.344 1 91.31 102 LYS B O 1
ATOM 2259 N N . GLY B 1 103 ? 2.932 16.016 -14.898 1 93.94 103 GLY B N 1
ATOM 2260 C CA . GLY B 1 103 ? 3.914 15.891 -15.961 1 93.94 103 GLY B CA 1
ATOM 2261 C C . GLY B 1 103 ? 4.066 14.469 -16.469 1 93.94 103 GLY B C 1
ATOM 2262 O O . GLY B 1 103 ? 3.223 13.617 -16.203 1 93.94 103 GLY B O 1
ATOM 2263 N N . LYS B 1 104 ? 5.09 14.227 -17.219 1 96.56 104 LYS B N 1
ATOM 2264 C CA . LYS B 1 104 ? 5.387 12.914 -17.781 1 96.56 104 LYS B CA 1
ATOM 2265 C C . LYS B 1 104 ? 6.031 11.992 -16.75 1 96.56 104 LYS B C 1
ATOM 2267 O O . LYS B 1 104 ? 6.637 12.461 -15.789 1 96.56 104 LYS B O 1
ATOM 2272 N N . TRP B 1 105 ? 5.848 10.789 -17.016 1 98.31 105 TRP B N 1
ATOM 2273 C CA . TRP B 1 105 ? 6.566 9.789 -16.234 1 98.31 105 TRP B CA 1
ATOM 2274 C C . TRP B 1 105 ? 8.023 9.703 -16.672 1 98.31 105 TRP B C 1
ATOM 2276 O O . TRP B 1 105 ? 8.336 9.789 -17.859 1 98.31 105 TRP B O 1
ATOM 2286 N N . TYR B 1 106 ? 8.922 9.516 -15.711 1 98.19 106 TYR B N 1
ATOM 2287 C CA . TYR B 1 106 ? 10.344 9.375 -16 1 98.19 106 TYR B CA 1
ATOM 2288 C C . TYR B 1 106 ? 11.016 8.422 -15.031 1 98.19 106 TYR B C 1
ATOM 2290 O O . TYR B 1 106 ? 10.469 8.125 -13.961 1 98.19 106 TYR B O 1
ATOM 2298 N N . ASP B 1 107 ? 12.195 7.941 -15.367 1 97.81 107 ASP B N 1
ATOM 2299 C CA . ASP B 1 107 ? 12.938 6.996 -14.539 1 97.81 107 ASP B CA 1
ATOM 2300 C C . ASP B 1 107 ? 13.469 7.672 -13.273 1 97.81 107 ASP B C 1
ATOM 2302 O O . ASP B 1 107 ? 13.93 8.812 -13.328 1 97.81 107 ASP B O 1
ATOM 2306 N N . GLY B 1 108 ? 13.289 6.949 -12.094 1 97.44 108 GLY B N 1
ATOM 2307 C CA . GLY B 1 108 ? 14 7.387 -10.898 1 97.44 108 GLY B CA 1
ATOM 2308 C C . GLY B 1 108 ? 15.5 7.195 -11.008 1 97.44 108 GLY B C 1
ATOM 2309 O O . GLY B 1 108 ? 16.047 6.203 -10.516 1 97.44 108 GLY B O 1
ATOM 2310 N N . GLN B 1 109 ? 16.188 8.133 -11.469 1 95.75 109 GLN B N 1
ATOM 2311 C CA . GLN B 1 109 ? 17.578 7.996 -11.867 1 95.75 109 GLN B CA 1
ATOM 2312 C C . GLN B 1 109 ? 18.453 7.59 -10.68 1 95.75 109 GLN B C 1
ATOM 2314 O O . GLN B 1 109 ? 19.234 6.645 -10.773 1 95.75 109 GLN B O 1
ATOM 2319 N N . VAL B 1 110 ? 18.328 8.242 -9.609 1 96.38 110 VAL B N 1
ATOM 2320 C CA . VAL B 1 110 ? 19.203 7.992 -8.461 1 96.38 110 VAL B CA 1
ATOM 2321 C C . VAL B 1 110 ? 18.922 6.594 -7.91 1 96.38 110 VAL B C 1
ATOM 2323 O O . VAL B 1 110 ? 19.859 5.82 -7.668 1 96.38 110 VAL B O 1
ATOM 2326 N N . PHE B 1 111 ? 17.688 6.246 -7.715 1 97.94 111 PHE B N 1
ATOM 2327 C CA . PHE B 1 111 ? 17.297 4.934 -7.207 1 97.94 111 PHE B CA 1
ATOM 2328 C C . PHE B 1 111 ? 17.766 3.83 -8.148 1 97.94 111 PHE B C 1
ATOM 2330 O O . PHE B 1 111 ? 18.266 2.797 -7.707 1 97.94 111 PHE B O 1
ATOM 2337 N N . ASN B 1 112 ? 17.609 4.07 -9.453 1 97.81 112 ASN B N 1
ATOM 2338 C CA . ASN B 1 112 ? 17.859 3.045 -10.453 1 97.81 112 ASN B CA 1
ATOM 2339 C C . ASN B 1 112 ? 19.344 2.844 -10.688 1 97.81 112 ASN B C 1
ATOM 2341 O O . ASN B 1 112 ? 19.75 1.901 -11.375 1 97.81 112 ASN B O 1
ATOM 2345 N N . GLN B 1 113 ? 20.156 3.68 -10.156 1 96.12 113 GLN B N 1
ATOM 2346 C CA . GLN B 1 113 ? 21.594 3.494 -10.219 1 96.12 113 GLN B CA 1
ATOM 2347 C C . GLN B 1 113 ? 22.062 2.482 -9.172 1 96.12 113 GLN B C 1
ATOM 2349 O O . GLN B 1 113 ? 23.188 1.989 -9.242 1 96.12 113 GLN B O 1
ATOM 2354 N N . GLN B 1 114 ? 21.188 2.24 -8.227 1 93.81 114 GLN B N 1
ATOM 2355 C CA . GLN B 1 114 ? 21.5 1.252 -7.195 1 93.81 114 GLN B CA 1
ATOM 2356 C C . GLN B 1 114 ? 21.125 -0.156 -7.652 1 93.81 114 GLN B C 1
ATOM 2358 O O . GLN B 1 114 ? 20.359 -0.322 -8.609 1 93.81 114 GLN B O 1
ATOM 2363 N N . SER B 1 115 ? 21.719 -1.099 -7 1 93.62 115 SER B N 1
ATOM 2364 C CA . SER B 1 115 ? 21.391 -2.498 -7.258 1 93.62 115 SER B CA 1
ATOM 2365 C C . SER B 1 115 ? 20.672 -3.125 -6.066 1 93.62 115 SER B C 1
ATOM 2367 O O . SER B 1 115 ? 21.297 -3.82 -5.258 1 93.62 115 SER B O 1
ATOM 2369 N N . TYR B 1 116 ? 19.406 -2.941 -5.961 1 97.75 116 TYR B N 1
ATOM 2370 C CA . TYR B 1 116 ? 18.609 -3.543 -4.906 1 97.75 116 TYR B CA 1
ATOM 2371 C C . TYR B 1 116 ? 18 -4.863 -5.367 1 97.75 116 TYR B C 1
ATOM 2373 O O . TYR B 1 116 ? 16.922 -4.883 -5.961 1 97.75 116 TYR B O 1
ATOM 2381 N N . ASP B 1 117 ? 18.672 -5.973 -5.023 1 98.19 117 ASP B N 1
ATOM 2382 C CA . ASP B 1 117 ? 18.188 -7.297 -5.398 1 98.19 117 ASP B CA 1
ATOM 2383 C C . ASP B 1 117 ? 17 -7.715 -4.527 1 98.19 117 ASP B C 1
ATOM 2385 O O . ASP B 1 117 ? 16.969 -7.418 -3.332 1 98.19 117 ASP B O 1
ATOM 2389 N N . ILE B 1 118 ? 16.078 -8.461 -5.117 1 98.19 118 ILE B N 1
ATOM 2390 C CA . ILE B 1 118 ? 14.875 -8.898 -4.426 1 98.19 118 ILE B CA 1
ATOM 2391 C C . ILE B 1 118 ? 14.68 -10.398 -4.641 1 98.19 118 ILE B C 1
ATOM 2393 O O . ILE B 1 118 ? 14.945 -10.922 -5.727 1 98.19 118 ILE B O 1
ATOM 2397 N N . ALA B 1 119 ? 14.234 -11.055 -3.607 1 97.62 119 ALA B N 1
ATOM 2398 C CA . ALA B 1 119 ? 13.977 -12.492 -3.686 1 97.62 119 ALA B CA 1
ATOM 2399 C C . ALA B 1 119 ? 12.789 -12.789 -4.594 1 97.62 119 ALA B C 1
ATOM 2401 O O . ALA B 1 119 ? 11.875 -11.969 -4.711 1 97.62 119 ALA B O 1
ATOM 2402 N N . GLU B 1 120 ? 12.703 -13.938 -5.152 1 95.56 120 GLU B N 1
ATOM 2403 C CA . GLU B 1 120 ? 11.68 -14.344 -6.113 1 95.56 120 GLU B CA 1
ATOM 2404 C C . GLU B 1 120 ? 10.312 -14.484 -5.441 1 95.56 120 GLU B C 1
ATOM 2406 O O . GLU B 1 120 ? 9.289 -14.555 -6.121 1 95.56 120 GLU B O 1
ATOM 2411 N N . ASN B 1 121 ? 10.219 -14.523 -4.199 1 95.38 121 ASN B N 1
ATOM 2412 C CA . ASN B 1 121 ? 8.953 -14.68 -3.492 1 95.38 121 ASN B CA 1
ATOM 2413 C C . ASN B 1 121 ? 8.656 -13.477 -2.6 1 95.38 121 ASN B C 1
ATOM 2415 O O . ASN B 1 121 ? 7.793 -13.547 -1.725 1 95.38 121 ASN B O 1
ATOM 2419 N N . SER B 1 122 ? 9.414 -12.445 -2.746 1 97.44 122 SER B N 1
ATOM 2420 C CA . SER B 1 122 ? 9.289 -11.25 -1.916 1 97.44 122 SER B CA 1
ATOM 2421 C C . SER B 1 122 ? 8.047 -10.453 -2.279 1 97.44 122 SER B C 1
ATOM 2423 O O . SER B 1 122 ? 7.691 -10.344 -3.455 1 97.44 122 SER B O 1
ATOM 2425 N N . GLY B 1 123 ? 7.379 -9.898 -1.259 1 97.88 123 GLY B N 1
ATOM 2426 C CA . GLY B 1 123 ? 6.496 -8.773 -1.512 1 97.88 123 GLY B CA 1
ATOM 2427 C C . GLY B 1 123 ? 7.234 -7.457 -1.667 1 97.88 123 GLY B C 1
ATOM 2428 O O . GLY B 1 123 ? 8.461 -7.41 -1.556 1 97.88 123 GLY B O 1
ATOM 2429 N N . LEU B 1 124 ? 6.512 -6.402 -1.975 1 98.81 124 LEU B N 1
ATOM 2430 C CA . LEU B 1 124 ? 7.02 -5.047 -2.166 1 98.81 124 LEU B CA 1
ATOM 2431 C C . LEU B 1 124 ? 6.016 -4.016 -1.656 1 98.81 124 LEU B C 1
ATOM 2433 O O . LEU B 1 124 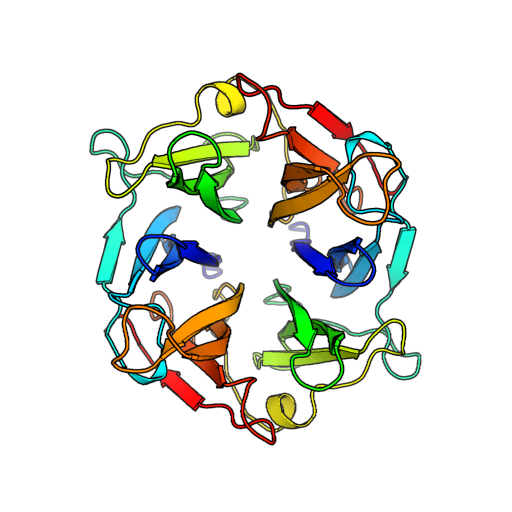? 4.824 -4.102 -1.957 1 98.81 124 LEU B O 1
ATOM 2437 N N . THR B 1 125 ? 6.457 -3.121 -0.793 1 98.88 125 THR B N 1
ATOM 2438 C CA . THR B 1 125 ? 5.605 -2.039 -0.315 1 98.88 125 THR B CA 1
ATOM 2439 C C . THR B 1 125 ? 6.426 -0.781 -0.044 1 98.88 125 THR B C 1
ATOM 2441 O O . THR B 1 125 ? 7.652 -0.842 0.044 1 98.88 125 THR B O 1
ATOM 2444 N N . ALA B 1 126 ? 5.789 0.338 -0.043 1 98.69 126 ALA B N 1
ATOM 2445 C CA . ALA B 1 126 ? 6.449 1.623 0.181 1 98.69 126 ALA B CA 1
ATOM 2446 C C . ALA B 1 126 ? 5.523 2.594 0.907 1 98.69 126 ALA B C 1
ATOM 2448 O O . ALA B 1 126 ? 4.297 2.496 0.794 1 98.69 126 ALA B O 1
ATOM 2449 N N . ASN B 1 127 ? 6.074 3.461 1.688 1 97.44 127 ASN B N 1
ATOM 2450 C CA . ASN B 1 127 ? 5.301 4.52 2.332 1 97.44 127 ASN B CA 1
ATOM 2451 C C . ASN B 1 127 ? 6.148 5.762 2.578 1 97.44 127 ASN B C 1
ATOM 2453 O O . ASN B 1 127 ? 7.371 5.73 2.414 1 97.44 127 ASN B O 1
ATOM 2457 N N . VAL B 1 128 ? 5.555 6.871 2.734 1 96.06 128 VAL B N 1
ATOM 2458 C CA . VAL B 1 128 ? 6.16 8.109 3.207 1 96.06 128 VAL B CA 1
ATOM 2459 C C . VAL B 1 128 ? 5.641 8.445 4.602 1 96.06 128 VAL B C 1
ATOM 2461 O O . VAL B 1 128 ? 4.43 8.43 4.84 1 96.06 128 VAL B O 1
ATOM 2464 N N . VAL B 1 129 ? 6.539 8.727 5.477 1 94.38 129 VAL B N 1
ATOM 2465 C CA . VAL B 1 129 ? 6.145 8.953 6.863 1 94.38 129 VAL B CA 1
ATOM 2466 C C . VAL B 1 129 ? 6.758 10.25 7.375 1 94.38 129 VAL B C 1
ATOM 2468 O O . VAL B 1 129 ? 7.867 10.617 6.98 1 94.38 129 VAL B O 1
ATOM 2471 N N . ALA B 1 130 ? 6.004 10.906 8.156 1 90.81 130 ALA B N 1
ATOM 2472 C CA . ALA B 1 130 ? 6.535 12.039 8.906 1 90.81 130 ALA B CA 1
ATOM 2473 C C . ALA B 1 130 ? 7.082 11.594 10.258 1 90.81 130 ALA B C 1
ATOM 2475 O O . ALA B 1 130 ? 6.387 10.93 11.023 1 90.81 130 ALA B O 1
ATOM 2476 N N . VAL B 1 131 ? 8.297 11.938 10.492 1 91 131 VAL B N 1
ATOM 2477 C CA . VAL B 1 131 ? 8.953 11.602 11.75 1 91 131 VAL B CA 1
ATOM 2478 C C . VAL B 1 131 ? 9.266 12.883 12.523 1 91 131 VAL B C 1
ATOM 2480 O O . VAL B 1 131 ? 9.68 13.883 11.938 1 91 131 VAL B O 1
ATOM 2483 N N . ASN B 1 132 ? 8.992 12.844 13.805 1 85.38 132 ASN B N 1
ATOM 2484 C CA . ASN B 1 132 ? 9.359 13.977 14.648 1 85.38 132 ASN B CA 1
ATOM 2485 C C . ASN B 1 132 ? 10.836 13.945 15.016 1 85.38 132 ASN B C 1
ATOM 2487 O O . ASN B 1 132 ? 11.344 12.922 15.484 1 85.38 132 ASN B O 1
ATOM 2491 N N . LYS B 1 133 ? 11.367 15.117 14.633 1 86.44 133 LYS B N 1
ATOM 2492 C CA . LYS B 1 133 ? 12.773 15.266 14.977 1 86.44 133 LYS B CA 1
ATOM 2493 C C . LYS B 1 133 ? 12.969 16.375 16 1 86.44 133 LYS B C 1
ATOM 2495 O O . LYS B 1 133 ? 12.297 17.406 15.953 1 86.44 133 LYS B O 1
ATOM 2500 N N . GLY B 1 134 ? 13.852 16.266 16.812 1 75.94 134 GLY B N 1
ATOM 2501 C CA . GLY B 1 134 ? 14.219 17.328 17.734 1 75.94 134 GLY B CA 1
ATOM 2502 C C . GLY B 1 134 ? 13.688 17.094 19.141 1 75.94 134 GLY B C 1
ATOM 2503 O O . GLY B 1 134 ? 12.914 16.172 19.375 1 75.94 134 GLY B O 1
ATOM 2504 N N . SER B 1 135 ? 14.211 17.766 20.094 1 68.06 135 SER B N 1
ATOM 2505 C CA . SER B 1 135 ? 14 17.656 21.531 1 68.06 135 SER B CA 1
ATOM 2506 C C . SER B 1 135 ? 12.797 18.469 21.969 1 68.06 135 SER B C 1
ATOM 2508 O O . SER B 1 135 ? 12.297 18.297 23.094 1 68.06 135 SER B O 1
ATOM 2510 N N . CYS B 1 136 ? 12.352 19.406 21.172 1 69.06 136 CYS B N 1
ATOM 2511 C CA . CYS B 1 136 ? 11.258 20.266 21.609 1 69.06 136 CYS B CA 1
ATOM 2512 C C . CYS B 1 136 ? 9.914 19.578 21.391 1 69.06 136 CYS B C 1
ATOM 2514 O O . CYS B 1 136 ? 9.5 19.359 20.25 1 69.06 136 CYS B O 1
ATOM 2516 N N . GLU B 1 137 ? 9.336 19.188 22.359 1 67.38 137 GLU B N 1
ATOM 2517 C CA . GLU B 1 137 ? 8.102 18.406 22.359 1 67.38 137 GLU B CA 1
ATOM 2518 C C . GLU B 1 137 ? 6.941 19.203 21.781 1 67.38 137 GLU B C 1
ATOM 2520 O O . GLU B 1 137 ? 6.039 18.641 21.156 1 67.38 137 GLU B O 1
ATOM 2525 N N . ASP B 1 138 ? 7.016 20.531 21.906 1 75.12 138 ASP B N 1
ATOM 2526 C CA . ASP B 1 138 ? 5.852 21.359 21.594 1 75.12 138 ASP B CA 1
ATOM 2527 C C . ASP B 1 138 ? 5.77 21.641 20.094 1 75.12 138 ASP B C 1
ATOM 2529 O O . ASP B 1 138 ? 4.684 21.859 19.547 1 75.12 138 ASP B O 1
ATOM 2533 N N . ASN B 1 139 ? 6.949 21.641 19.5 1 78.56 139 ASN B N 1
ATOM 2534 C CA . ASN B 1 139 ? 6.961 21.906 18.062 1 78.56 139 ASN B CA 1
ATOM 2535 C C . ASN B 1 139 ? 8.078 21.141 17.359 1 78.56 139 ASN B C 1
ATOM 2537 O O . ASN B 1 139 ? 9.039 21.734 16.875 1 78.56 139 ASN B O 1
ATOM 2541 N N . PRO B 1 140 ? 7.801 19.891 17.328 1 80.12 140 PRO B N 1
ATOM 2542 C CA . PRO B 1 140 ? 8.891 19.125 16.719 1 80.12 140 PRO B CA 1
ATOM 2543 C C . PRO B 1 140 ? 9.047 19.391 15.219 1 80.12 140 PRO B C 1
ATOM 2545 O O . PRO B 1 140 ? 8.055 19.672 14.539 1 80.12 140 PRO B O 1
ATOM 2548 N N . ARG B 1 141 ? 10.32 19.469 14.891 1 86.62 141 ARG B N 1
ATOM 2549 C CA . ARG B 1 141 ? 10.594 19.516 13.461 1 86.62 141 ARG B CA 1
ATOM 2550 C C . ARG B 1 141 ? 10.195 18.219 12.781 1 86.62 141 ARG B C 1
ATOM 2552 O O . ARG B 1 141 ? 10.516 17.125 13.266 1 86.62 141 ARG B O 1
ATOM 2559 N N . LYS B 1 142 ? 9.484 18.344 11.664 1 87.88 142 LYS B N 1
ATOM 2560 C CA . LYS B 1 142 ? 9.039 17.156 10.945 1 87.88 142 LYS B CA 1
ATOM 2561 C C . LYS B 1 142 ? 10.016 16.797 9.828 1 87.88 142 LYS B C 1
ATOM 2563 O O . LYS B 1 142 ? 10.445 17.656 9.062 1 87.88 142 LYS B O 1
ATOM 2568 N N . GLU B 1 143 ? 10.469 15.57 9.891 1 91.38 143 GLU B N 1
ATOM 2569 C CA . GLU B 1 143 ? 11.258 14.977 8.812 1 91.38 143 GLU B CA 1
ATOM 2570 C C . GLU B 1 143 ? 10.461 13.922 8.055 1 91.38 143 GLU B C 1
ATOM 2572 O O . GLU B 1 143 ? 9.828 13.055 8.664 1 91.38 143 GLU B O 1
ATOM 2577 N N . TRP B 1 144 ? 10.469 14.047 6.742 1 93.69 144 TRP B N 1
ATOM 2578 C CA . TRP B 1 144 ? 9.75 13.07 5.93 1 93.69 144 TRP B CA 1
ATOM 2579 C C . TRP B 1 144 ? 10.695 12.008 5.387 1 93.69 144 TRP B C 1
ATOM 2581 O O . TRP B 1 144 ? 11.734 12.328 4.812 1 93.69 144 TRP B O 1
ATOM 2591 N N . GLN B 1 145 ? 10.297 10.773 5.605 1 95.69 145 GLN B N 1
ATOM 2592 C CA . GLN B 1 145 ? 11.094 9.656 5.117 1 95.69 145 GLN B CA 1
ATOM 2593 C C . GLN B 1 145 ? 10.289 8.797 4.145 1 95.69 145 GLN B C 1
ATOM 2595 O O . GLN B 1 145 ? 9.148 8.43 4.426 1 95.69 145 GLN B O 1
ATOM 2600 N N . LEU B 1 146 ? 10.82 8.609 2.99 1 97.31 146 LEU B N 1
ATOM 2601 C CA . LEU B 1 146 ? 10.32 7.633 2.031 1 97.31 146 LEU B CA 1
ATOM 2602 C C . LEU B 1 146 ? 10.984 6.273 2.244 1 97.31 146 LEU B C 1
ATOM 2604 O O . LEU B 1 146 ? 12.211 6.172 2.266 1 97.31 146 LEU B O 1
ATOM 2608 N N . LYS B 1 147 ? 10.188 5.27 2.438 1 98 147 LYS B N 1
ATOM 2609 C CA . LYS B 1 147 ? 10.695 3.939 2.748 1 98 147 LYS B CA 1
ATOM 2610 C C . LYS B 1 147 ? 10.164 2.902 1.763 1 98 147 LYS B C 1
ATOM 2612 O O . LYS B 1 147 ? 8.984 2.928 1.404 1 98 147 LYS B O 1
ATOM 2617 N N . VAL B 1 148 ? 10.992 1.993 1.332 1 98.81 148 VAL B N 1
ATOM 2618 C CA . VAL B 1 148 ? 10.648 0.842 0.502 1 98.81 148 VAL B CA 1
ATOM 2619 C C . VAL B 1 148 ? 11.047 -0.447 1.22 1 98.81 148 VAL B C 1
ATOM 2621 O O . VAL B 1 148 ? 12.195 -0.599 1.649 1 98.81 148 VAL B O 1
ATOM 2624 N N . TYR B 1 149 ? 10.117 -1.363 1.386 1 98.81 149 TYR B N 1
ATOM 2625 C CA . TYR B 1 149 ? 10.328 -2.619 2.098 1 98.81 149 TYR B CA 1
ATOM 2626 C C . TYR B 1 149 ? 10.273 -3.805 1.142 1 98.81 149 TYR B C 1
ATOM 2628 O O . TYR B 1 149 ? 9.391 -3.873 0.281 1 98.81 149 TYR B O 1
ATOM 2636 N N . TYR B 1 150 ? 11.148 -4.723 1.298 1 98.75 150 TYR B N 1
ATOM 2637 C CA . TYR B 1 150 ? 11.227 -5.93 0.484 1 98.75 150 TYR B CA 1
ATOM 2638 C C . TYR B 1 150 ? 12.086 -6.992 1.164 1 98.75 150 TYR B C 1
ATOM 2640 O O . TYR B 1 150 ? 12.617 -6.766 2.252 1 98.75 150 TYR B O 1
ATOM 2648 N N . GLN B 1 151 ? 12.141 -8.18 0.541 1 98 151 GLN B N 1
ATOM 2649 C CA . GLN B 1 151 ? 12.961 -9.273 1.058 1 98 151 GLN B CA 1
ATOM 2650 C C . GLN B 1 151 ? 14.008 -9.711 0.037 1 98 151 GLN B C 1
ATOM 2652 O O . GLN B 1 151 ? 13.703 -9.859 -1.148 1 98 151 GLN B O 1
ATOM 2657 N N . ARG B 1 152 ? 15.234 -9.867 0.481 1 96.88 152 ARG B N 1
ATOM 2658 C CA . ARG B 1 152 ? 16.281 -10.477 -0.341 1 96.88 152 ARG B CA 1
ATOM 2659 C C . ARG B 1 152 ? 16.359 -11.977 -0.105 1 96.88 152 ARG B C 1
ATOM 2661 O O . ARG B 1 152 ? 16.938 -12.711 -0.912 1 96.88 152 ARG B O 1
ATOM 2668 N N . LYS B 1 153 ? 15.938 -12.273 1.024 1 94.5 153 LYS B N 1
ATOM 2669 C CA . LYS B 1 153 ? 15.742 -13.656 1.454 1 94.5 153 LYS B CA 1
ATOM 2670 C C . LYS B 1 153 ? 14.406 -13.828 2.17 1 94.5 153 LYS B C 1
ATOM 2672 O O . LYS B 1 153 ? 13.93 -12.906 2.834 1 94.5 153 LYS B O 1
ATOM 2677 N N . ALA B 1 154 ? 13.906 -15.016 2.01 1 91.62 154 ALA B N 1
ATOM 2678 C CA . ALA B 1 154 ? 12.617 -15.289 2.648 1 91.62 154 ALA B CA 1
ATOM 2679 C C . ALA B 1 154 ? 12.648 -14.914 4.129 1 91.62 154 ALA B C 1
ATOM 2681 O O . ALA B 1 154 ? 13.609 -15.234 4.836 1 91.62 154 ALA B O 1
ATOM 2682 N N . ASP B 1 155 ? 11.688 -14.203 4.57 1 92.5 155 ASP B N 1
ATOM 2683 C CA . ASP B 1 155 ? 11.398 -13.875 5.965 1 92.5 155 ASP B CA 1
ATOM 2684 C C . ASP B 1 155 ? 12.422 -12.891 6.52 1 92.5 155 ASP B C 1
ATOM 2686 O O . ASP B 1 155 ? 12.5 -12.688 7.73 1 92.5 155 ASP B O 1
ATOM 2690 N N . ILE B 1 156 ? 13.219 -12.336 5.672 1 96.12 156 ILE B N 1
ATOM 2691 C CA . ILE B 1 156 ? 14.18 -11.328 6.09 1 96.12 156 ILE B CA 1
ATOM 2692 C C . ILE B 1 156 ? 13.805 -9.977 5.488 1 96.12 156 ILE B C 1
ATOM 2694 O O . ILE B 1 156 ? 13.898 -9.789 4.273 1 96.12 156 ILE B O 1
ATOM 2698 N N . LEU B 1 157 ? 13.438 -9.07 6.34 1 98 157 LEU B N 1
ATOM 2699 C CA . LEU B 1 157 ? 12.953 -7.766 5.91 1 98 157 LEU B CA 1
ATOM 2700 C C . LEU B 1 157 ? 14.109 -6.801 5.684 1 98 157 LEU B C 1
ATOM 2702 O O . LEU B 1 157 ? 15 -6.684 6.531 1 98 157 LEU B O 1
ATOM 2706 N N . ASN B 1 158 ? 14.102 -6.188 4.578 1 98.44 158 ASN B N 1
ATOM 2707 C CA . ASN B 1 158 ? 15 -5.078 4.27 1 98.44 158 ASN B CA 1
ATOM 2708 C C . ASN B 1 158 ? 14.227 -3.783 4.031 1 98.44 158 ASN B C 1
ATOM 2710 O O . ASN B 1 158 ? 13.086 -3.812 3.559 1 98.44 158 ASN B O 1
ATOM 2714 N N . VAL B 1 159 ? 14.883 -2.695 4.363 1 98.44 159 VAL B N 1
ATOM 2715 C CA . VAL B 1 159 ? 14.305 -1.383 4.094 1 98.44 159 VAL B CA 1
ATOM 2716 C C . VAL B 1 159 ? 15.359 -0.475 3.461 1 98.44 159 VAL B C 1
ATOM 2718 O O . VAL B 1 159 ? 16.5 -0.43 3.916 1 98.44 159 VAL B O 1
ATOM 2721 N N . VAL B 1 160 ? 15.031 0.114 2.369 1 98.19 160 VAL B N 1
ATOM 2722 C CA . VAL B 1 160 ? 15.789 1.246 1.839 1 98.19 160 VAL B CA 1
ATOM 2723 C C . VAL B 1 160 ? 14.984 2.533 2.027 1 98.19 160 VAL B C 1
ATOM 2725 O O . VAL B 1 160 ? 13.758 2.535 1.891 1 98.19 160 VAL B O 1
ATOM 2728 N N . TYR B 1 161 ? 15.711 3.605 2.375 1 97.38 161 TYR B N 1
ATOM 2729 C CA . TYR B 1 161 ? 14.945 4.805 2.691 1 97.38 161 TYR B CA 1
ATOM 2730 C C . TYR B 1 161 ? 15.711 6.062 2.305 1 97.38 161 TYR B C 1
ATOM 2732 O O . TYR B 1 161 ? 16.938 6.031 2.164 1 97.38 161 TYR B O 1
ATOM 2740 N N . ASN B 1 162 ? 15 7.086 2.018 1 96.19 162 ASN B N 1
ATOM 2741 C CA . ASN B 1 162 ? 15.477 8.422 1.684 1 96.19 162 ASN B CA 1
ATOM 2742 C C . ASN B 1 162 ? 14.797 9.492 2.539 1 96.19 162 ASN B C 1
ATOM 2744 O O . ASN B 1 162 ? 13.586 9.461 2.727 1 96.19 162 ASN B O 1
ATOM 2748 N N . VAL B 1 163 ? 15.578 10.367 3.107 1 94.38 163 VAL B N 1
ATOM 2749 C CA . VAL B 1 163 ? 15.023 11.508 3.834 1 94.38 163 VAL B CA 1
ATOM 2750 C C . VAL B 1 163 ? 14.703 12.641 2.857 1 94.38 163 VAL B C 1
ATOM 2752 O O . VAL B 1 163 ? 15.609 13.227 2.264 1 94.38 163 VAL B O 1
ATOM 2755 N N . LEU B 1 164 ? 13.453 13 2.762 1 93 164 LEU B N 1
ATOM 2756 C CA . LEU B 1 164 ? 12.953 13.852 1.689 1 93 164 LEU B CA 1
ATOM 2757 C C . LEU B 1 164 ? 13.266 15.32 1.969 1 93 164 LEU B C 1
ATOM 2759 O O . LEU B 1 164 ? 13.219 16.156 1.061 1 93 164 LEU B O 1
ATOM 2763 N N . ASN B 1 165 ? 13.578 15.688 3.205 1 85.94 165 ASN B N 1
ATOM 2764 C CA . ASN B 1 165 ? 13.836 17.078 3.57 1 85.94 165 ASN B CA 1
ATOM 2765 C C . ASN B 1 165 ? 15.234 17.516 3.137 1 85.94 165 ASN B C 1
ATOM 2767 O O . ASN B 1 165 ? 15.531 18.703 3.107 1 85.94 165 ASN B O 1
ATOM 2771 N N . GLN B 1 166 ? 16 16.625 2.803 1 82.56 166 GLN B N 1
ATOM 2772 C CA . GLN B 1 166 ? 17.391 16.922 2.49 1 82.56 166 GLN B CA 1
ATOM 2773 C C . GLN B 1 166 ? 17.578 17.188 0.998 1 82.56 166 GLN B C 1
ATOM 2775 O O . GLN B 1 166 ? 16.766 16.734 0.181 1 82.56 166 GLN B O 1
ATOM 2780 N N . SER B 1 167 ? 18.547 18 0.831 1 79.19 167 SER B N 1
ATOM 2781 C CA . SER B 1 167 ? 18.891 18.219 -0.567 1 79.19 167 SER B CA 1
ATOM 2782 C C . SER B 1 167 ? 19.438 16.953 -1.217 1 79.19 167 SER B C 1
ATOM 2784 O O . SER B 1 167 ? 20.234 16.234 -0.616 1 79.19 167 SER B O 1
ATOM 2786 N N . GLY B 1 168 ? 18.922 16.766 -2.422 1 81.81 168 GLY B N 1
ATOM 2787 C CA . GLY B 1 168 ? 19.375 15.586 -3.133 1 81.81 168 GLY B CA 1
ATOM 2788 C C . GLY B 1 168 ? 18.766 14.305 -2.607 1 81.81 168 GLY B C 1
ATOM 2789 O O . GLY B 1 168 ? 18.141 14.297 -1.546 1 81.81 168 GLY B O 1
ATOM 2790 N N . GLU B 1 169 ? 18.766 13.32 -3.379 1 88.88 169 GLU B N 1
ATOM 2791 C CA . GLU B 1 169 ? 18.297 12 -2.988 1 88.88 169 GLU B CA 1
ATOM 2792 C C . GLU B 1 169 ? 19.453 11.102 -2.564 1 88.88 169 GLU B C 1
ATOM 2794 O O . GLU B 1 169 ? 20.406 10.891 -3.332 1 88.88 169 GLU B O 1
ATOM 2799 N N . ASN B 1 170 ? 19.484 10.766 -1.277 1 91.81 170 ASN B N 1
ATOM 2800 C CA . ASN B 1 170 ? 20.484 9.875 -0.704 1 91.81 170 ASN B CA 1
ATOM 2801 C C . ASN B 1 170 ? 19.828 8.656 -0.052 1 91.81 170 ASN B C 1
ATOM 2803 O O . ASN B 1 170 ? 19.438 8.703 1.115 1 91.81 170 ASN B O 1
ATOM 2807 N N . TRP B 1 171 ? 19.922 7.574 -0.763 1 96.38 171 TRP B N 1
ATOM 2808 C CA . TRP B 1 171 ? 19.266 6.355 -0.283 1 96.38 171 TRP B CA 1
ATOM 2809 C C . TRP B 1 171 ? 20.172 5.617 0.703 1 96.38 171 TRP B C 1
ATOM 2811 O O . TRP B 1 171 ? 21.375 5.461 0.462 1 96.38 171 TRP B O 1
ATOM 2821 N N . SER B 1 172 ? 19.641 5.273 1.785 1 96.12 172 SER B N 1
ATOM 2822 C CA . SER B 1 172 ? 20.281 4.406 2.771 1 96.12 172 SER B CA 1
ATOM 2823 C C . SER B 1 172 ? 19.594 3.043 2.826 1 96.12 172 SER B C 1
ATOM 2825 O O . SER B 1 172 ? 18.422 2.922 2.504 1 96.12 172 SER B O 1
ATOM 2827 N N . THR B 1 173 ? 20.391 2.037 3.195 1 96.69 173 THR B N 1
ATOM 2828 C CA . THR B 1 173 ? 19.844 0.683 3.246 1 96.69 173 THR B CA 1
ATOM 2829 C C . THR B 1 173 ? 20.078 0.059 4.621 1 96.69 173 THR B C 1
ATOM 2831 O O . THR B 1 173 ? 21.156 0.21 5.203 1 96.69 173 THR B O 1
ATOM 2834 N N . ARG B 1 174 ? 19.109 -0.546 5.105 1 97.19 174 ARG B N 1
ATOM 2835 C CA . ARG B 1 174 ? 19.203 -1.422 6.27 1 97.19 174 ARG B CA 1
ATOM 2836 C C . ARG B 1 174 ? 18.766 -2.842 5.922 1 97.19 174 ARG B C 1
ATOM 2838 O O . ARG B 1 174 ? 17.578 -3.1 5.707 1 97.19 174 ARG B O 1
ATOM 2845 N N . TYR B 1 175 ? 19.703 -3.754 5.922 1 95.88 175 TYR B N 1
ATOM 2846 C CA . TYR B 1 175 ? 19.422 -5.145 5.594 1 95.88 175 TYR B CA 1
ATOM 2847 C C . TYR B 1 175 ? 19.078 -5.945 6.844 1 95.88 175 TYR B C 1
ATOM 2849 O O . TYR B 1 175 ? 19.703 -5.762 7.895 1 95.88 175 TYR B O 1
ATOM 2857 N N . GLY B 1 176 ? 18.109 -6.832 6.691 1 96.44 176 GLY B N 1
ATOM 2858 C CA . GLY B 1 176 ? 17.781 -7.734 7.781 1 96.44 176 GLY B CA 1
ATOM 2859 C C . GLY B 1 176 ? 17.375 -7.012 9.055 1 96.44 176 GLY B C 1
ATOM 2860 O O . GLY B 1 176 ? 17.906 -7.285 10.125 1 96.44 176 GLY B O 1
ATOM 2861 N N . VAL B 1 177 ? 16.406 -6.109 8.906 1 96.88 177 VAL B N 1
ATOM 2862 C CA . VAL B 1 177 ? 16.078 -5.238 10.031 1 96.88 177 VAL B CA 1
ATOM 2863 C C . VAL B 1 177 ? 15.344 -6.043 11.109 1 96.88 177 VAL B C 1
ATOM 2865 O O . VAL B 1 177 ? 15.172 -5.566 12.234 1 96.88 177 VAL B O 1
ATOM 2868 N N . ASN B 1 178 ? 14.945 -7.23 10.805 1 95.88 178 ASN B N 1
ATOM 2869 C CA . ASN B 1 178 ? 14.242 -8.062 11.781 1 95.88 178 ASN B CA 1
ATOM 2870 C C . ASN B 1 178 ? 15.156 -9.141 12.359 1 95.88 178 ASN B C 1
ATOM 2872 O O . ASN B 1 178 ? 14.688 -10.078 12.992 1 95.88 178 ASN B O 1
ATOM 2876 N N . GLU B 1 179 ? 16.438 -9.109 12.062 1 90.69 179 GLU B N 1
ATOM 2877 C CA . GLU B 1 179 ? 17.391 -10.07 12.586 1 90.69 179 GLU B CA 1
ATOM 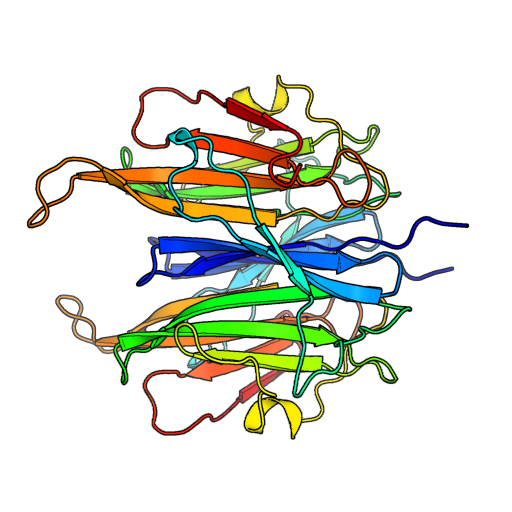2878 C C . GLU B 1 179 ? 18.219 -9.469 13.727 1 90.69 179 GLU B C 1
ATOM 2880 O O . GLU B 1 179 ? 18.406 -8.25 13.781 1 90.69 179 GLU B O 1
#

Radius of gyration: 19.02 Å; Cα contacts (8 Å, |Δi|>4): 943; chains: 2; bounding box: 43×54×48 Å

Nearest PDB structures (foldseek):
  5efv-assembly1_B  TM=3.751E-01  e=5.129E-01  Dubowvirus dv11
  5ho0-assembly1_A  TM=2.549E-01  e=2.734E+00  Geobacillus stearothermophilus
  4r5g-assembly2_B-2  TM=2.583E-01  e=4.154E+00  Escherichia coli K-12
  6cd2-assembly1_C  TM=2.289E-01  e=8.639E+00  Escherichia coli
  5jen-assembly1_A  TM=1.536E-01  e=4.613E+00  Bacillus subtilis subsp. subtilis str. 168